Protein AF-A0A5B1L929-F1 (afdb_monomer)

Sequence (218 aa):
MHRAGWWLIAHAALMVGYLVLASTAGAGYERALEAAAEHARVPVNTIPASATATVVQDFPLYHLLSVLYLLLPPVAIVLASRPLRAIGVAGRVSWRSAQTGLAVWWVFMALNLGTFADPDRLPPLVRDLDVLAVPLLTVMSMLVAVSVVADGEAARTVGVAHTAARVSTVLGVVLTVLFAVTLVTSGFDEPIPPIVAVIPAFVLGVALVRGRRGASAD

Secondary structure (DSSP, 8-state):
-HHHHHHHHHHHHHHHHHHHHHHHHSHHHHHHHHHHHHHHTS-GGGS-HHHHHHH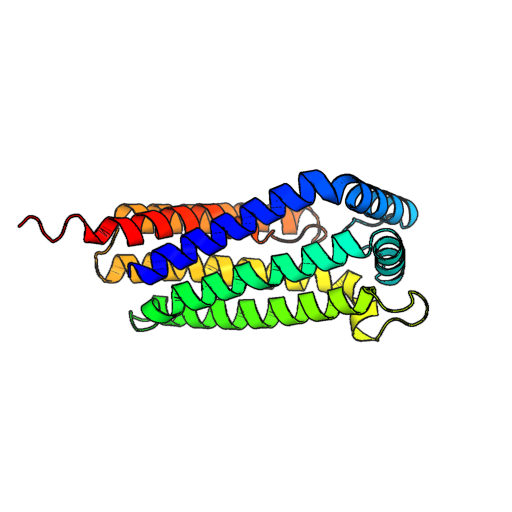HHHSHHHHHHHHHHHTHHHHHHHHHHTTGGGSHHHHHHHHHHHHHHHHHHHHHHHHHHHTTS-GGG--HHHHTHHHHHHHHHHHHHHHHHHHHHHHHHHHHHTTSSHHHHHHHHHHHHHHHHHHHHHHHHTTT-SPPPGGGGHHHHHHHHHHHHHTTTTSS--

Mean predicted aligned error: 4.76 Å

Radius of gyration: 18.72 Å; Cα contacts (8 Å, |Δi|>4): 340; chains: 1; bounding box: 47×29×60 Å

pLDDT: mean 89.98, std 9.39, range [37.19, 97.75]

Solvent-accessible surface area (backbone atoms only — not comparable to full-atom values): 10416 Å² total; per-residue (Å²): 99,47,70,26,9,51,24,22,36,48,20,26,53,44,54,50,52,48,51,51,46,46,68,69,72,27,57,67,55,51,51,48,44,48,52,52,8,61,74,69,73,41,55,63,55,48,37,52,27,40,61,52,11,51,50,34,70,78,38,49,67,59,50,51,51,51,55,61,60,61,61,48,36,46,53,23,43,33,61,22,24,56,78,38,32,81,38,67,67,39,4,40,51,9,32,51,28,18,50,52,20,36,53,46,45,51,52,53,51,52,40,60,58,41,29,76,41,57,48,94,64,49,54,75,77,30,53,48,35,23,74,43,42,31,59,47,44,26,53,24,24,51,23,43,29,49,15,49,30,20,42,19,52,26,34,38,76,73,66,44,42,46,69,42,15,50,52,18,29,51,47,21,53,52,42,46,53,54,37,51,50,49,17,59,76,52,76,59,54,44,50,34,58,65,66,50,32,30,63,22,27,31,49,32,8,54,33,36,48,50,58,62,77,76,77,78,81,128

Foldseek 3Di:
DQQLLVLLQVLLVLVVVLVVLCVPVVPQLVVQLVVQCVVVVHFSLLRFLLSNLVSCVVVVPSLVVSLVSLLRNLVSQLSSLVVLCVQPPLSVLLNVLSVVLNVLSVVLSVLSVQSPDNSVDGDPVVRCSSVVVQVSQQSSLVSSLSNLLSSLVSCCSVPALNVLSVVLNVQSVVLNVVLVVVCVVVVNSDHSHSSSNNVSSNSVSVRSNCRVVPPPPD

Organism: NCBI:txid2607660

Structure (mmCIF, N/CA/C/O backbone):
data_AF-A0A5B1L929-F1
#
_entry.id   AF-A0A5B1L929-F1
#
loop_
_atom_site.group_PDB
_atom_site.id
_atom_site.type_symbol
_atom_site.label_atom_id
_atom_site.label_alt_id
_atom_site.label_comp_id
_atom_site.label_asym_id
_atom_site.label_entity_id
_atom_site.label_seq_id
_atom_site.pdbx_PDB_ins_code
_atom_site.Cartn_x
_atom_site.Cartn_y
_atom_site.Cartn_z
_atom_site.occupancy
_atom_site.B_iso_or_equiv
_atom_site.auth_seq_id
_atom_site.auth_comp_id
_atom_site.auth_asym_id
_atom_site.auth_atom_id
_atom_site.pdbx_PDB_model_num
ATOM 1 N N . MET A 1 1 ? -18.471 -4.442 13.301 1.00 84.81 1 MET A N 1
ATOM 2 C CA . MET A 1 1 ? -17.045 -4.434 13.701 1.00 84.81 1 MET A CA 1
ATOM 3 C C . MET A 1 1 ? -16.323 -5.743 13.395 1.00 84.81 1 MET A C 1
ATOM 5 O O . MET A 1 1 ? -15.324 -5.693 12.703 1.00 84.81 1 MET A O 1
ATOM 9 N N . HIS A 1 2 ? -16.856 -6.912 13.767 1.00 88.56 2 HIS A N 1
ATOM 10 C CA . HIS A 1 2 ? -16.213 -8.211 13.481 1.00 88.56 2 HIS A CA 1
ATOM 11 C C . HIS A 1 2 ? -15.797 -8.435 12.009 1.00 88.56 2 HIS A C 1
ATOM 13 O O . HIS A 1 2 ? -14.677 -8.853 11.746 1.00 88.56 2 HIS A O 1
ATOM 19 N N . ARG A 1 3 ? -16.666 -8.115 11.032 1.00 92.19 3 ARG A N 1
ATOM 20 C CA . ARG A 1 3 ? -16.313 -8.206 9.598 1.00 92.19 3 ARG A CA 1
ATOM 21 C C . ARG A 1 3 ? -15.168 -7.262 9.205 1.00 92.19 3 ARG A C 1
ATOM 23 O O . ARG A 1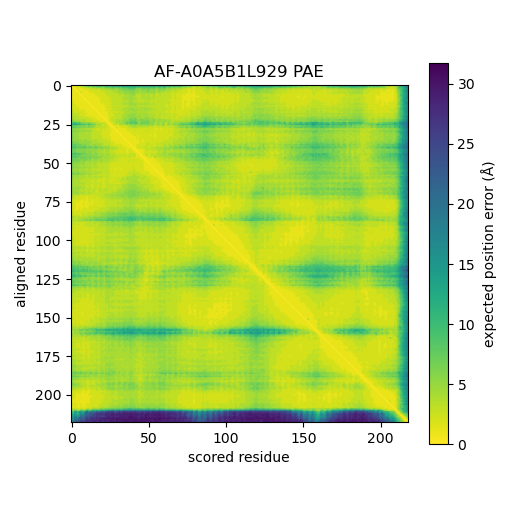 3 ? -14.329 -7.660 8.416 1.00 92.19 3 ARG A O 1
ATOM 30 N N . ALA A 1 4 ? -15.124 -6.052 9.770 1.00 93.31 4 ALA A N 1
ATOM 31 C CA . ALA A 1 4 ? -14.023 -5.115 9.536 1.00 93.31 4 ALA A CA 1
ATOM 32 C C . ALA A 1 4 ? -12.696 -5.700 10.028 1.00 93.31 4 ALA A C 1
ATOM 34 O O . ALA A 1 4 ? -11.697 -5.642 9.322 1.00 93.31 4 ALA A O 1
ATOM 35 N N . GLY A 1 5 ? -12.720 -6.347 11.198 1.00 94.94 5 GLY A N 1
ATOM 36 C CA . GLY A 1 5 ? -11.543 -7.003 11.752 1.00 94.94 5 GLY A CA 1
ATOM 37 C C . GLY A 1 5 ? -10.973 -8.093 10.842 1.00 94.94 5 GLY A C 1
ATOM 38 O O . GLY A 1 5 ? -9.770 -8.120 10.607 1.00 94.94 5 GLY A O 1
ATOM 39 N N . TRP A 1 6 ? -11.830 -8.935 10.255 1.00 96.81 6 TRP A N 1
ATOM 40 C CA . TRP A 1 6 ? -11.391 -9.942 9.281 1.00 96.81 6 TRP A CA 1
ATOM 41 C C . TRP A 1 6 ? -10.792 -9.337 8.014 1.00 96.81 6 TRP A C 1
ATOM 43 O O . TRP A 1 6 ? -9.803 -9.863 7.518 1.00 96.81 6 TRP A O 1
ATOM 53 N N . TRP A 1 7 ? -11.338 -8.228 7.514 1.00 97.56 7 TRP A N 1
ATOM 54 C CA . TRP A 1 7 ? -10.775 -7.545 6.349 1.00 97.56 7 TRP A CA 1
ATOM 55 C C . TRP A 1 7 ? -9.409 -6.909 6.633 1.00 97.56 7 TRP A C 1
ATOM 57 O O . TRP A 1 7 ? -8.522 -6.999 5.791 1.00 97.56 7 TRP A O 1
ATOM 67 N N . LEU A 1 8 ? -9.192 -6.354 7.829 1.00 96.31 8 LEU A N 1
ATOM 68 C CA . LEU A 1 8 ? -7.869 -5.865 8.241 1.00 96.31 8 LEU A CA 1
ATOM 69 C C . LEU A 1 8 ? -6.846 -7.003 8.374 1.00 96.31 8 LEU A C 1
ATOM 71 O O . LEU A 1 8 ? -5.708 -6.865 7.929 1.00 96.31 8 LEU A O 1
ATOM 75 N N . ILE A 1 9 ? -7.254 -8.146 8.936 1.00 97.12 9 ILE A N 1
ATOM 76 C CA . ILE A 1 9 ? -6.407 -9.348 8.990 1.00 97.12 9 ILE A CA 1
ATOM 77 C C . ILE A 1 9 ? -6.098 -9.842 7.574 1.00 97.12 9 ILE A C 1
ATOM 79 O O . ILE A 1 9 ? -4.951 -10.167 7.287 1.00 97.12 9 ILE A O 1
ATOM 83 N N . ALA A 1 10 ? -7.093 -9.869 6.683 1.00 96.38 10 ALA A N 1
ATOM 84 C CA . ALA A 1 10 ? -6.908 -10.267 5.293 1.00 96.38 10 ALA A CA 1
ATOM 85 C C . ALA A 1 10 ? -5.934 -9.333 4.563 1.00 96.38 10 ALA A C 1
ATOM 87 O O . ALA A 1 10 ? -5.041 -9.826 3.889 1.00 96.38 10 ALA A O 1
ATOM 88 N N . HIS A 1 11 ? -6.042 -8.011 4.744 1.00 94.81 11 HIS A N 1
ATOM 89 C CA . HIS A 1 11 ? -5.068 -7.053 4.212 1.00 94.81 11 HIS A CA 1
ATOM 90 C C . HIS A 1 11 ? -3.642 -7.387 4.671 1.00 94.81 11 HIS A C 1
ATOM 92 O O . HIS A 1 11 ? -2.744 -7.521 3.842 1.00 94.81 11 HIS A O 1
ATOM 98 N N . ALA A 1 12 ? -3.443 -7.569 5.981 1.00 94.56 12 A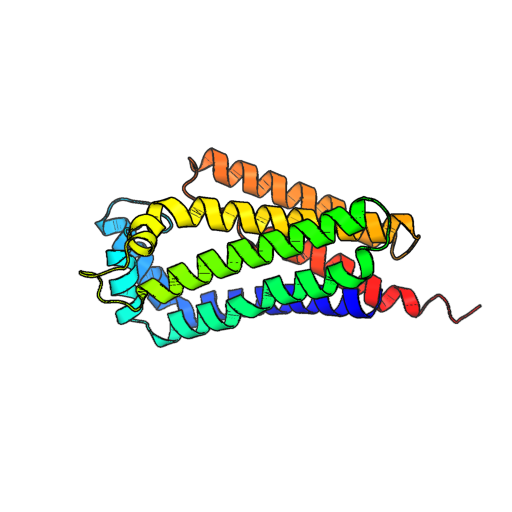LA A N 1
ATOM 99 C CA . ALA A 1 12 ? -2.134 -7.889 6.538 1.00 94.56 12 ALA A CA 1
ATOM 100 C C . ALA A 1 12 ? -1.592 -9.225 6.003 1.00 94.56 12 ALA A C 1
ATOM 102 O O . ALA A 1 12 ? -0.444 -9.296 5.575 1.00 94.56 12 ALA A O 1
ATOM 103 N N . ALA A 1 13 ? -2.426 -10.268 5.971 1.00 94.44 13 ALA A N 1
ATOM 104 C CA . ALA A 1 13 ? -2.056 -11.583 5.456 1.00 94.44 13 ALA A CA 1
ATOM 105 C C . ALA A 1 13 ? -1.697 -11.537 3.965 1.00 94.44 13 ALA A C 1
ATOM 107 O O . ALA A 1 13 ? -0.711 -12.146 3.557 1.00 94.44 13 ALA A O 1
ATOM 108 N N . LEU A 1 14 ? -2.455 -10.778 3.167 1.00 94.00 14 LEU A N 1
ATOM 109 C CA . LEU A 1 14 ? -2.149 -10.567 1.759 1.00 94.00 14 LEU A CA 1
ATOM 110 C C . LEU A 1 14 ? -0.784 -9.890 1.620 1.00 94.00 14 LEU A C 1
ATOM 112 O O . LEU A 1 14 ? 0.090 -10.454 0.978 1.00 94.00 14 LEU A O 1
ATOM 116 N N . MET A 1 15 ? -0.542 -8.762 2.289 1.00 92.75 15 MET A N 1
ATOM 117 C CA . MET A 1 15 ? 0.757 -8.078 2.229 1.00 92.75 15 MET A CA 1
ATOM 118 C C . MET A 1 15 ? 1.928 -8.972 2.660 1.00 92.75 15 MET A C 1
ATOM 120 O O . MET A 1 15 ? 2.971 -8.961 2.014 1.00 92.75 15 MET A O 1
ATOM 124 N N . VAL A 1 16 ? 1.758 -9.796 3.697 1.00 91.44 16 VAL A N 1
ATOM 125 C CA . VAL A 1 16 ? 2.780 -10.777 4.100 1.00 91.44 16 VAL A CA 1
ATOM 126 C C . VAL A 1 16 ? 3.010 -11.822 3.009 1.00 91.44 16 VAL A C 1
ATOM 128 O O . VAL A 1 16 ? 4.157 -12.103 2.674 1.00 91.44 16 VAL A O 1
ATOM 131 N N . GLY A 1 17 ? 1.952 -12.371 2.411 1.00 91.00 17 GLY A N 1
ATOM 132 C CA . GLY A 1 17 ? 2.099 -13.322 1.309 1.00 91.00 17 GLY A CA 1
ATOM 133 C C . GLY A 1 17 ? 2.761 -12.706 0.070 1.00 91.00 17 GLY A C 1
ATOM 134 O O . GLY A 1 17 ? 3.540 -13.389 -0.588 1.00 91.00 17 GLY A O 1
ATOM 135 N N . TYR A 1 18 ? 2.555 -11.409 -0.192 1.00 89.38 18 TYR A N 1
ATOM 136 C CA . TYR A 1 18 ? 3.295 -10.687 -1.232 1.00 89.38 18 TYR A CA 1
ATOM 137 C C . TYR A 1 18 ? 4.795 -10.636 -0.923 1.00 89.38 18 TYR A C 1
ATOM 139 O O . TYR A 1 18 ? 5.602 -10.929 -1.794 1.00 89.38 18 TYR A O 1
ATOM 147 N N . LEU A 1 19 ? 5.185 -10.331 0.319 1.00 87.81 19 LEU A N 1
ATOM 148 C CA . LEU A 1 19 ? 6.600 -10.319 0.715 1.00 87.81 19 LEU A CA 1
ATOM 149 C C . LEU A 1 19 ? 7.244 -11.701 0.571 1.00 87.81 19 LEU A C 1
ATOM 151 O O . LEU A 1 19 ? 8.394 -11.812 0.150 1.00 87.81 19 LEU A O 1
ATOM 155 N N . VAL A 1 20 ? 6.502 -12.763 0.890 1.00 89.25 20 VAL A N 1
ATOM 156 C CA . VAL A 1 20 ? 6.965 -14.140 0.683 1.00 89.25 20 VAL A CA 1
ATOM 157 C C . VAL A 1 20 ? 7.140 -14.425 -0.808 1.00 89.25 20 VAL A C 1
ATOM 159 O O . VAL A 1 20 ? 8.183 -14.939 -1.201 1.00 89.25 20 VAL A O 1
ATOM 162 N N . LEU A 1 21 ? 6.174 -14.055 -1.652 1.00 87.56 21 LEU A N 1
ATOM 163 C CA . LEU A 1 21 ? 6.290 -14.194 -3.106 1.00 87.56 21 LEU A CA 1
ATOM 164 C C . LEU A 1 21 ? 7.510 -13.431 -3.645 1.00 87.56 21 LEU A C 1
ATOM 166 O O . LEU A 1 21 ? 8.316 -14.009 -4.373 1.00 87.56 21 LEU A O 1
ATOM 170 N N . ALA A 1 22 ? 7.676 -12.172 -3.239 1.00 85.75 22 ALA A N 1
ATOM 171 C CA . ALA A 1 22 ? 8.774 -11.316 -3.671 1.00 85.75 22 ALA A CA 1
ATOM 172 C C . ALA A 1 22 ? 10.145 -11.870 -3.256 1.00 85.75 22 ALA A C 1
ATOM 174 O O . ALA A 1 22 ? 11.059 -11.952 -4.070 1.00 85.75 22 ALA A O 1
ATOM 175 N N . SER A 1 23 ? 10.277 -12.344 -2.015 1.00 84.62 23 SER A N 1
ATOM 176 C CA . SER A 1 23 ? 11.540 -12.898 -1.506 1.00 84.62 23 SER A CA 1
ATOM 177 C C . SER A 1 23 ? 11.889 -14.286 -2.056 1.00 84.62 23 SER A C 1
ATOM 179 O O . SER A 1 23 ? 13.066 -14.631 -2.119 1.00 84.62 23 SER A O 1
ATOM 181 N N . THR A 1 24 ? 10.901 -15.091 -2.462 1.00 86.69 24 THR A N 1
ATOM 182 C CA . THR A 1 24 ? 11.132 -16.478 -2.912 1.00 86.69 24 THR A CA 1
ATOM 183 C C . THR A 1 24 ? 11.182 -16.628 -4.428 1.00 86.69 24 THR A C 1
ATOM 185 O O . THR A 1 24 ? 12.081 -17.282 -4.949 1.00 86.69 24 THR A O 1
ATOM 188 N N . ALA A 1 25 ? 10.232 -16.027 -5.143 1.00 83.44 25 ALA A N 1
ATOM 189 C CA . ALA A 1 25 ? 10.112 -16.126 -6.596 1.00 83.44 25 ALA A CA 1
ATOM 190 C C . ALA A 1 25 ? 10.654 -14.882 -7.320 1.00 83.44 25 ALA A C 1
ATOM 192 O O . ALA A 1 25 ? 10.917 -14.944 -8.519 1.00 83.44 25 ALA A O 1
ATOM 193 N N . GLY A 1 26 ? 10.842 -13.772 -6.600 1.00 85.69 26 GLY A N 1
ATOM 194 C CA . GLY A 1 26 ? 11.266 -12.489 -7.161 1.00 85.69 26 GLY A CA 1
ATOM 195 C C . GLY A 1 26 ? 12.770 -12.256 -7.203 1.00 85.69 26 GLY A C 1
ATOM 196 O O . GLY A 1 26 ? 13.205 -11.307 -7.838 1.00 85.69 26 GLY A O 1
ATOM 197 N N . ALA A 1 27 ? 13.596 -13.121 -6.607 1.00 87.12 27 ALA A N 1
ATOM 198 C CA . ALA A 1 27 ? 15.037 -12.870 -6.495 1.00 87.12 27 ALA A CA 1
ATOM 199 C C . ALA A 1 27 ? 15.762 -12.725 -7.849 1.00 87.12 27 ALA A C 1
ATOM 201 O O . ALA A 1 27 ? 16.805 -12.083 -7.922 1.00 87.12 27 ALA A O 1
ATOM 202 N N . GLY A 1 28 ? 15.274 -13.370 -8.915 1.00 89.62 28 GLY A N 1
ATOM 203 C CA . GLY A 1 28 ? 15.808 -13.183 -10.272 1.00 89.62 28 GLY A CA 1
ATOM 204 C C . GLY A 1 28 ? 15.392 -11.846 -10.886 1.00 89.62 28 GLY A C 1
ATOM 205 O O . GLY A 1 28 ? 16.226 -11.158 -11.463 1.00 89.62 28 GLY A O 1
ATOM 206 N N . TYR A 1 29 ? 14.126 -11.474 -10.691 1.00 89.81 29 TYR A N 1
ATOM 207 C CA . TYR A 1 29 ? 13.559 -10.209 -11.147 1.00 89.81 29 TYR A CA 1
ATOM 208 C C . TYR A 1 29 ? 14.217 -9.011 -10.456 1.00 89.81 29 TYR A C 1
ATOM 210 O O . TYR A 1 29 ? 14.650 -8.083 -11.127 1.00 89.81 29 TYR A O 1
ATOM 218 N N . GLU A 1 30 ? 14.376 -9.073 -9.132 1.00 89.88 30 GLU A N 1
ATOM 219 C CA . GLU A 1 30 ? 15.002 -8.007 -8.345 1.00 89.88 30 GLU A CA 1
ATOM 220 C C . GLU A 1 30 ? 16.452 -7.780 -8.774 1.00 89.88 30 GLU A C 1
ATOM 222 O O . GLU A 1 30 ? 16.837 -6.658 -9.068 1.00 89.88 30 GLU A O 1
ATOM 227 N N . ARG A 1 31 ? 17.235 -8.856 -8.939 1.00 92.69 31 ARG A N 1
ATOM 228 C CA . ARG A 1 31 ? 18.616 -8.753 -9.436 1.00 92.69 31 ARG A CA 1
ATOM 229 C C . ARG A 1 31 ? 18.698 -8.163 -10.843 1.00 92.69 31 ARG A C 1
ATOM 231 O O . ARG A 1 31 ? 19.659 -7.468 -11.157 1.00 92.69 31 ARG A O 1
ATOM 238 N N . ALA A 1 32 ? 17.724 -8.457 -11.703 1.00 93.62 32 ALA A N 1
ATOM 239 C CA . ALA A 1 32 ? 17.670 -7.887 -13.045 1.00 93.62 32 ALA A CA 1
ATOM 240 C C . ALA A 1 32 ? 17.328 -6.388 -13.010 1.00 93.62 32 ALA A C 1
ATOM 242 O O . ALA A 1 32 ? 17.935 -5.613 -13.748 1.00 93.62 32 ALA A O 1
ATOM 243 N N . LEU A 1 33 ? 16.423 -5.970 -12.117 1.00 92.00 33 LEU A N 1
ATOM 244 C CA . LEU A 1 33 ? 16.161 -4.555 -11.858 1.00 92.00 33 LEU A CA 1
ATOM 245 C C . LEU A 1 33 ? 17.396 -3.853 -11.278 1.00 92.00 33 LEU A C 1
ATOM 247 O O . LEU A 1 33 ? 17.793 -2.818 -11.795 1.00 92.00 33 LEU A O 1
ATOM 251 N N . GLU A 1 34 ? 18.057 -4.426 -10.273 1.00 93.62 34 GLU A N 1
ATOM 252 C CA . GLU A 1 34 ? 19.297 -3.890 -9.693 1.00 93.62 34 GLU A CA 1
ATOM 253 C C . GLU A 1 34 ? 20.393 -3.713 -10.753 1.00 93.62 34 GLU A C 1
ATOM 255 O O . GLU A 1 34 ? 21.009 -2.651 -10.833 1.00 93.62 34 GLU A O 1
ATOM 260 N N . ALA A 1 35 ? 20.594 -4.709 -11.622 1.00 94.19 35 ALA A N 1
ATOM 261 C CA . ALA A 1 35 ? 21.562 -4.628 -12.713 1.00 94.19 35 ALA A CA 1
ATOM 262 C C . ALA A 1 35 ? 21.202 -3.536 -13.737 1.00 94.19 35 ALA A C 1
ATOM 264 O O . ALA A 1 35 ? 22.081 -2.823 -14.226 1.00 94.19 35 ALA A O 1
ATOM 265 N N . ALA A 1 36 ? 19.914 -3.376 -14.056 1.00 92.19 36 ALA A N 1
ATOM 266 C CA . ALA A 1 36 ? 19.443 -2.306 -14.931 1.00 92.19 36 ALA A CA 1
ATOM 267 C C . ALA A 1 36 ? 19.640 -0.916 -14.296 1.00 92.19 36 ALA A C 1
ATOM 269 O O . ALA A 1 36 ? 20.086 0.008 -14.979 1.00 92.19 36 ALA A O 1
ATOM 270 N N . ALA A 1 37 ? 19.381 -0.779 -12.993 1.00 92.44 37 ALA A N 1
ATOM 271 C CA . ALA A 1 37 ? 19.664 0.426 -12.211 1.00 92.44 37 ALA A CA 1
ATOM 272 C C . ALA A 1 37 ? 21.153 0.770 -12.202 1.00 92.44 37 ALA A C 1
ATOM 274 O O . ALA A 1 37 ? 21.524 1.911 -12.477 1.00 92.44 37 ALA A O 1
ATOM 275 N N . GLU A 1 38 ? 22.016 -0.215 -11.950 1.00 93.81 38 GLU A N 1
ATOM 276 C CA . GLU A 1 38 ? 23.467 -0.031 -11.965 1.00 93.81 38 GLU A CA 1
ATOM 277 C C . GLU A 1 38 ? 23.950 0.430 -13.346 1.00 93.81 38 GLU A C 1
ATOM 279 O O . GLU A 1 38 ? 24.721 1.389 -13.451 1.00 93.81 38 GLU A O 1
ATOM 284 N N . HIS A 1 39 ? 23.441 -0.189 -14.416 1.00 92.38 39 HIS A N 1
ATOM 285 C CA . HIS A 1 39 ? 23.761 0.198 -15.788 1.00 92.38 39 HIS A CA 1
ATOM 286 C C . HIS A 1 39 ? 23.329 1.637 -16.104 1.00 92.38 39 HIS A C 1
ATOM 288 O O . HIS A 1 39 ? 24.090 2.398 -16.706 1.00 92.38 39 HIS A O 1
ATOM 294 N N . ALA A 1 40 ? 22.131 2.027 -15.666 1.00 89.88 40 ALA A N 1
ATOM 295 C CA . ALA A 1 40 ? 21.588 3.369 -15.853 1.00 89.88 40 ALA A CA 1
ATOM 296 C C . ALA A 1 40 ? 22.136 4.404 -14.848 1.00 89.88 40 ALA A C 1
ATOM 298 O O . ALA A 1 40 ? 21.929 5.600 -15.040 1.00 89.88 40 ALA A O 1
ATOM 299 N N . ARG A 1 41 ? 22.871 3.966 -13.814 1.00 90.75 41 ARG A N 1
ATOM 300 C CA . ARG A 1 41 ? 23.363 4.780 -12.686 1.00 90.75 41 ARG A CA 1
ATOM 301 C C . ARG A 1 41 ? 22.252 5.553 -11.974 1.00 90.75 41 ARG A C 1
ATOM 303 O O . ARG A 1 41 ? 22.433 6.717 -11.614 1.00 90.75 41 ARG A O 1
ATOM 310 N N . VAL A 1 42 ? 21.118 4.895 -11.771 1.00 90.31 42 VAL A N 1
ATOM 311 C CA . VAL A 1 42 ? 19.957 5.440 -11.061 1.00 90.31 42 VAL A CA 1
ATOM 312 C C . VAL A 1 42 ? 19.469 4.448 -10.000 1.00 90.31 42 VAL A C 1
ATOM 314 O O . VAL A 1 42 ? 19.747 3.254 -10.112 1.00 90.31 42 VAL A O 1
ATOM 317 N N . PRO A 1 43 ? 18.757 4.911 -8.962 1.00 88.38 43 PRO A N 1
ATOM 318 C CA . PRO A 1 43 ? 18.033 4.039 -8.041 1.00 88.38 43 PRO A CA 1
ATOM 319 C C . PRO A 1 43 ? 17.061 3.080 -8.746 1.00 88.38 43 PRO A C 1
ATOM 321 O O . PRO A 1 43 ? 16.502 3.392 -9.795 1.00 88.38 43 PRO A O 1
ATOM 324 N N . VAL A 1 44 ? 16.780 1.929 -8.125 1.00 87.56 44 VAL A N 1
ATOM 325 C CA . VAL A 1 44 ? 15.886 0.900 -8.697 1.00 87.56 44 VAL A CA 1
ATOM 326 C C . VAL A 1 44 ? 14.481 1.435 -9.000 1.00 87.56 44 VAL A C 1
ATOM 328 O O . VAL A 1 44 ? 13.904 1.123 -10.038 1.00 87.56 44 VAL A O 1
ATOM 331 N N . ASN A 1 45 ? 13.936 2.296 -8.137 1.00 85.56 45 ASN A N 1
ATOM 332 C CA . ASN A 1 45 ? 12.587 2.846 -8.316 1.00 85.56 45 ASN A CA 1
ATOM 333 C C . ASN A 1 45 ? 12.493 3.949 -9.382 1.00 85.56 45 ASN A C 1
ATOM 335 O O . ASN A 1 45 ? 11.390 4.416 -9.657 1.00 85.56 45 ASN A O 1
ATOM 339 N N . THR A 1 46 ? 13.623 4.373 -9.952 1.00 86.88 46 THR A N 1
ATOM 340 C CA . THR A 1 46 ? 13.717 5.441 -10.960 1.00 86.88 46 THR A CA 1
ATOM 341 C C . THR A 1 46 ? 14.359 4.950 -12.259 1.00 86.88 46 THR A C 1
ATOM 343 O O . THR A 1 46 ? 14.730 5.745 -13.123 1.00 86.88 46 THR A O 1
ATOM 346 N N . ILE A 1 47 ? 14.472 3.627 -12.428 1.00 91.06 47 ILE A N 1
ATOM 347 C CA . ILE A 1 47 ? 14.884 3.012 -13.690 1.00 91.06 47 ILE A CA 1
ATOM 348 C C . ILE A 1 47 ? 13.889 3.412 -14.790 1.00 91.06 47 ILE A C 1
ATOM 350 O O . ILE A 1 47 ? 12.677 3.306 -14.571 1.00 91.06 47 ILE A O 1
ATOM 354 N N . PRO A 1 48 ? 14.368 3.790 -15.994 1.00 91.25 48 PRO A N 1
ATOM 355 C CA . PRO A 1 48 ? 13.503 4.096 -17.123 1.00 91.25 48 PRO A CA 1
ATOM 356 C C . PRO A 1 48 ? 12.486 2.987 -17.390 1.00 91.25 48 PRO A C 1
ATOM 358 O O . PRO A 1 48 ? 12.824 1.801 -17.410 1.00 91.25 48 PRO A O 1
ATOM 361 N N . ALA A 1 49 ? 11.245 3.368 -17.688 1.00 89.69 49 ALA A N 1
ATOM 362 C CA . ALA A 1 49 ? 10.169 2.407 -17.911 1.00 89.69 49 ALA A CA 1
ATOM 363 C C . ALA A 1 49 ? 10.465 1.395 -19.033 1.00 89.69 49 ALA A C 1
ATOM 365 O O . ALA A 1 49 ? 9.974 0.269 -18.982 1.00 89.69 49 ALA A O 1
ATOM 366 N N . SER A 1 50 ? 11.281 1.767 -20.026 1.00 90.62 50 SER A N 1
ATOM 367 C CA . SER A 1 50 ? 11.741 0.862 -21.087 1.00 90.62 50 SER A CA 1
ATOM 368 C C . SER A 1 50 ? 12.649 -0.245 -20.554 1.00 90.62 50 SER A C 1
ATOM 370 O O . SER A 1 50 ? 12.462 -1.401 -20.914 1.00 90.62 50 SER A O 1
ATOM 372 N N . ALA A 1 51 ? 13.579 0.069 -19.650 1.00 91.06 51 ALA A N 1
ATOM 373 C CA . ALA A 1 51 ? 14.425 -0.933 -19.010 1.00 91.06 51 ALA A CA 1
ATOM 374 C C . ALA A 1 51 ? 13.601 -1.848 -18.089 1.00 91.06 51 ALA A C 1
ATOM 376 O O . ALA A 1 51 ? 13.777 -3.065 -18.120 1.00 91.06 51 ALA A O 1
ATOM 377 N N . THR A 1 52 ? 12.628 -1.294 -17.360 1.00 89.81 52 THR A N 1
ATOM 378 C CA . THR A 1 52 ? 11.652 -2.091 -16.599 1.00 89.81 52 THR A CA 1
ATOM 379 C C . THR A 1 52 ? 10.850 -3.019 -17.515 1.00 89.81 52 THR A C 1
ATOM 381 O O . THR A 1 52 ? 10.682 -4.191 -17.195 1.00 89.81 52 THR A O 1
ATOM 384 N N . ALA A 1 53 ? 10.391 -2.541 -18.675 1.00 91.50 53 ALA A N 1
ATOM 385 C CA . ALA A 1 53 ? 9.670 -3.358 -19.650 1.00 91.50 53 ALA A CA 1
ATOM 386 C C . ALA A 1 53 ? 10.530 -4.510 -20.198 1.00 91.50 53 ALA A C 1
ATOM 388 O O . ALA A 1 53 ? 10.036 -5.629 -20.315 1.00 91.50 53 ALA A O 1
ATOM 389 N N . THR A 1 54 ? 11.823 -4.282 -20.448 1.00 93.25 54 THR A N 1
ATOM 390 C CA . THR A 1 54 ? 12.763 -5.349 -20.830 1.00 93.25 54 THR A CA 1
ATOM 391 C C . THR A 1 54 ? 12.855 -6.425 -19.747 1.00 93.25 54 THR A C 1
ATOM 393 O O . THR A 1 54 ? 12.671 -7.604 -20.036 1.00 93.25 54 THR A O 1
ATOM 396 N N . VAL A 1 55 ? 13.034 -6.035 -18.481 1.00 92.19 55 VAL A N 1
ATOM 397 C CA . VAL A 1 55 ? 13.070 -6.995 -17.363 1.00 92.19 55 VAL A CA 1
ATOM 398 C C . VAL A 1 55 ? 11.734 -7.738 -17.222 1.00 92.19 55 VAL A C 1
ATOM 400 O O . VAL A 1 55 ? 11.702 -8.940 -16.962 1.00 92.19 55 VAL A O 1
ATOM 403 N N . VAL A 1 56 ? 10.604 -7.062 -17.440 1.00 92.25 56 VAL A N 1
ATOM 404 C CA . VAL A 1 56 ? 9.277 -7.696 -17.434 1.00 92.25 56 VAL A CA 1
ATOM 405 C C . VAL A 1 56 ? 9.140 -8.748 -18.535 1.00 92.25 56 VAL A C 1
ATOM 407 O O . VAL A 1 56 ? 8.519 -9.783 -18.296 1.00 92.25 56 VAL A O 1
ATOM 410 N N . GLN A 1 57 ? 9.734 -8.539 -19.711 1.00 92.31 57 GLN A N 1
ATOM 411 C CA . GLN A 1 57 ? 9.741 -9.536 -20.786 1.00 92.31 57 GLN A CA 1
ATOM 412 C C . GLN A 1 57 ? 10.574 -10.778 -20.445 1.00 92.31 57 GLN A C 1
ATOM 414 O O . GLN A 1 57 ? 10.203 -11.876 -20.865 1.00 92.31 57 GLN A O 1
ATOM 419 N N . ASP A 1 58 ? 11.629 -10.630 -19.641 1.00 92.81 58 ASP A N 1
ATOM 420 C CA . ASP A 1 58 ? 12.440 -11.751 -19.149 1.00 92.81 58 ASP A CA 1
ATOM 421 C C . ASP A 1 58 ? 11.735 -12.539 -18.027 1.00 92.81 58 ASP A C 1
ATOM 423 O O . ASP A 1 58 ? 11.938 -13.746 -17.870 1.00 92.81 58 ASP A O 1
ATOM 427 N N . PHE A 1 59 ? 10.855 -11.881 -17.262 1.00 92.62 59 PHE A N 1
ATOM 428 C CA . PHE A 1 59 ? 10.149 -12.462 -16.111 1.00 92.62 59 PHE A CA 1
ATOM 429 C C . PHE A 1 59 ? 8.620 -12.225 -16.130 1.00 92.62 59 PHE A C 1
ATOM 431 O O . PHE A 1 59 ? 8.033 -11.810 -15.120 1.00 92.62 59 PHE A O 1
ATOM 438 N N . PRO A 1 60 ? 7.912 -12.549 -17.228 1.00 91.12 60 PRO A N 1
ATOM 439 C CA . PRO A 1 60 ? 6.537 -12.096 -17.444 1.00 91.12 60 PRO A CA 1
ATOM 440 C C . PRO A 1 60 ? 5.551 -12.726 -16.460 1.00 91.12 60 PRO A C 1
ATOM 442 O O . PRO A 1 60 ? 4.610 -12.076 -16.006 1.00 91.12 60 PRO A O 1
ATOM 445 N N . LEU A 1 61 ? 5.778 -13.990 -16.089 1.00 90.25 61 LEU A N 1
ATOM 446 C CA . LEU A 1 61 ? 4.929 -14.703 -15.135 1.00 90.25 61 LEU A CA 1
ATOM 447 C C . LEU A 1 61 ? 5.052 -14.130 -13.724 1.00 90.25 61 LEU A C 1
ATOM 449 O O . LEU A 1 61 ? 4.035 -13.944 -13.060 1.00 90.25 61 LEU A O 1
ATOM 453 N N . TYR A 1 62 ? 6.271 -13.834 -13.266 1.00 89.75 62 TYR A N 1
ATOM 454 C CA . TYR A 1 62 ? 6.473 -13.252 -11.940 1.00 89.75 62 TYR A CA 1
ATOM 455 C C . TYR A 1 62 ? 5.855 -11.853 -11.856 1.00 89.75 62 TYR A C 1
ATOM 457 O O . TYR A 1 62 ? 5.139 -11.566 -10.894 1.00 89.75 62 TYR A O 1
ATOM 465 N N . HIS A 1 63 ? 6.067 -11.013 -12.876 1.00 88.94 63 HIS A N 1
ATOM 466 C CA . HIS A 1 63 ? 5.477 -9.674 -12.920 1.00 88.94 63 HIS A CA 1
ATOM 467 C C . HIS A 1 63 ? 3.947 -9.738 -12.928 1.00 88.94 63 HIS A C 1
ATOM 469 O O . HIS A 1 63 ? 3.294 -9.094 -12.108 1.00 88.94 63 HIS A O 1
ATOM 475 N N . LEU A 1 64 ? 3.362 -10.594 -13.774 1.00 88.50 64 LEU A N 1
ATOM 476 C CA . LEU A 1 64 ? 1.911 -10.784 -13.833 1.00 88.50 64 LEU A CA 1
ATOM 477 C C . LEU A 1 64 ? 1.346 -11.251 -12.486 1.00 88.50 64 LEU A C 1
ATOM 479 O O . LEU A 1 64 ? 0.362 -10.692 -12.004 1.00 88.50 64 LEU A O 1
ATOM 483 N N . LEU A 1 65 ? 1.963 -12.262 -11.869 1.00 88.06 65 LEU A N 1
ATOM 484 C CA . LEU A 1 65 ? 1.532 -12.779 -10.571 1.00 88.06 65 LEU A CA 1
ATOM 485 C C . LEU A 1 65 ? 1.642 -11.714 -9.479 1.00 88.06 65 LEU A C 1
ATOM 487 O O . LEU A 1 65 ? 0.713 -11.577 -8.686 1.00 88.06 65 LEU A O 1
ATOM 491 N N . SER A 1 66 ? 2.725 -10.938 -9.467 1.00 87.38 66 SER A N 1
ATOM 492 C CA . SER A 1 66 ? 2.930 -9.839 -8.521 1.00 87.38 66 SER A CA 1
ATOM 493 C C . SER A 1 66 ? 1.838 -8.784 -8.656 1.00 87.38 66 SER A C 1
ATOM 495 O O . SER A 1 66 ? 1.193 -8.448 -7.664 1.00 87.38 66 SER A O 1
ATOM 497 N N . VAL A 1 67 ? 1.549 -8.333 -9.881 1.00 85.69 67 VAL A N 1
ATOM 498 C CA . VAL A 1 67 ? 0.477 -7.364 -10.150 1.00 85.69 67 VAL A CA 1
ATOM 499 C C . VAL A 1 67 ? -0.881 -7.910 -9.714 1.00 85.69 67 VAL A C 1
ATOM 501 O O . VAL A 1 67 ? -1.592 -7.241 -8.967 1.00 85.69 67 VAL A O 1
ATOM 504 N N . LEU A 1 68 ? -1.241 -9.132 -10.122 1.00 84.06 68 LEU A N 1
ATOM 505 C CA . LEU A 1 68 ? -2.530 -9.742 -9.775 1.00 84.06 68 LEU A CA 1
ATOM 506 C C . LEU A 1 68 ? -2.703 -9.900 -8.264 1.00 84.06 68 LEU A C 1
ATOM 508 O O . LEU A 1 68 ? -3.770 -9.606 -7.722 1.00 84.06 68 LEU A O 1
ATOM 512 N N . TYR A 1 69 ? -1.652 -10.342 -7.580 1.00 86.12 69 TYR A N 1
ATOM 513 C CA . TYR A 1 69 ? -1.661 -10.524 -6.138 1.00 86.12 69 TYR A CA 1
ATOM 514 C C . TYR A 1 69 ? -1.848 -9.182 -5.411 1.00 86.12 69 TYR A C 1
ATOM 516 O O . TYR A 1 69 ? -2.637 -9.066 -4.466 1.00 86.12 69 TYR A O 1
ATOM 524 N N . LEU A 1 70 ? -1.176 -8.140 -5.898 1.00 86.62 70 LEU A N 1
ATOM 525 C CA . LEU A 1 70 ? -1.241 -6.783 -5.372 1.00 86.62 70 LEU A CA 1
ATOM 526 C C . LEU A 1 70 ? -2.600 -6.094 -5.591 1.00 86.62 70 LEU A C 1
ATOM 528 O O . LEU A 1 70 ? -2.873 -5.092 -4.938 1.00 86.62 70 LEU A O 1
ATOM 532 N N . LEU A 1 71 ? -3.523 -6.627 -6.397 1.00 85.50 71 LEU A N 1
ATOM 533 C CA . LEU A 1 71 ? -4.873 -6.049 -6.536 1.00 85.50 71 LEU A CA 1
ATOM 534 C C . LEU A 1 71 ? -5.739 -6.189 -5.272 1.00 85.50 71 LEU A C 1
ATOM 536 O O . LEU A 1 71 ? -6.672 -5.411 -5.064 1.00 85.50 71 LEU A O 1
ATOM 540 N N . LEU A 1 72 ? -5.457 -7.178 -4.422 1.00 89.75 72 LEU A N 1
ATOM 541 C CA . LEU A 1 72 ? -6.331 -7.560 -3.308 1.00 89.75 72 LEU A CA 1
ATOM 542 C C . LEU A 1 72 ? -6.147 -6.732 -2.015 1.00 89.75 72 LEU A C 1
ATOM 544 O O . LEU A 1 72 ? -7.163 -6.361 -1.413 1.00 89.75 72 LEU A O 1
ATOM 548 N N . PRO A 1 73 ? -4.917 -6.405 -1.559 1.00 91.00 73 PRO A N 1
ATOM 549 C CA . PRO A 1 73 ? -4.697 -5.654 -0.321 1.00 91.00 73 PRO A CA 1
ATOM 550 C C . PRO A 1 73 ? -5.494 -4.345 -0.167 1.00 91.00 73 PRO A C 1
ATOM 552 O O . PRO A 1 73 ? -6.071 -4.150 0.908 1.00 91.00 73 PRO A O 1
ATOM 555 N N . PRO A 1 74 ? -5.579 -3.441 -1.164 1.00 90.50 74 PRO A N 1
ATOM 556 C CA . PRO A 1 74 ? -6.308 -2.180 -0.991 1.00 90.50 74 PRO A CA 1
ATOM 557 C C . PRO A 1 74 ? -7.827 -2.383 -0.973 1.00 90.50 74 PRO A C 1
ATOM 559 O O . PRO A 1 74 ? -8.540 -1.662 -0.274 1.00 90.50 74 PRO A O 1
ATOM 562 N N . VAL A 1 75 ? -8.341 -3.400 -1.676 1.00 94.56 75 VAL A N 1
ATOM 563 C CA . VAL A 1 75 ? -9.764 -3.767 -1.618 1.00 94.56 75 VAL A CA 1
ATOM 564 C C . VAL A 1 75 ? -10.134 -4.196 -0.200 1.00 94.56 75 VAL A C 1
ATOM 566 O O . VAL A 1 75 ? -11.170 -3.777 0.318 1.00 94.56 75 VAL A O 1
ATOM 569 N N . ALA A 1 76 ? -9.273 -4.971 0.462 1.00 95.62 76 ALA A N 1
ATOM 570 C CA . ALA A 1 76 ? -9.487 -5.379 1.846 1.00 95.62 76 ALA A CA 1
ATOM 571 C C . ALA A 1 76 ? -9.570 -4.172 2.802 1.00 95.62 76 ALA A C 1
ATOM 573 O O . ALA A 1 76 ? -10.469 -4.135 3.642 1.00 95.62 76 ALA A O 1
ATOM 574 N N . ILE A 1 77 ? -8.728 -3.144 2.633 1.00 95.88 77 ILE A N 1
ATOM 575 C CA . ILE A 1 77 ? -8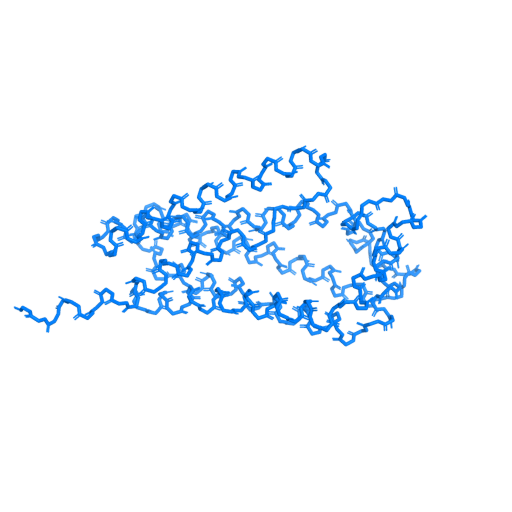.803 -1.905 3.433 1.00 95.88 77 ILE A CA 1
ATOM 576 C C . ILE A 1 77 ? -10.135 -1.186 3.218 1.00 95.88 77 ILE A C 1
ATOM 578 O O . ILE A 1 77 ? -10.837 -0.886 4.180 1.00 95.88 77 ILE A O 1
ATOM 582 N N . VAL A 1 78 ? -10.557 -0.999 1.967 1.00 96.88 78 VAL A N 1
ATOM 583 C CA . VAL A 1 78 ? -11.865 -0.402 1.653 1.00 96.88 78 VAL A CA 1
ATOM 584 C C . VAL A 1 78 ? -12.987 -1.182 2.348 1.00 96.88 78 VAL A C 1
ATOM 586 O O . VAL A 1 78 ? -13.816 -0.611 3.062 1.00 96.88 78 VAL A O 1
ATOM 589 N N . LEU A 1 79 ? -13.004 -2.507 2.220 1.00 97.38 79 LEU A N 1
ATOM 590 C CA . LEU A 1 79 ? -14.021 -3.346 2.857 1.00 97.38 79 LEU A CA 1
ATOM 591 C C . LEU A 1 79 ? -13.978 -3.286 4.394 1.00 97.38 79 LEU A C 1
ATOM 593 O O . LEU A 1 79 ? -15.040 -3.362 5.024 1.00 97.38 79 LEU A O 1
ATOM 597 N N . ALA A 1 80 ? -12.798 -3.100 4.993 1.00 95.94 80 ALA A N 1
ATOM 598 C CA . ALA A 1 80 ? -12.633 -2.887 6.427 1.00 95.94 80 ALA A CA 1
ATOM 599 C C . ALA A 1 80 ? -13.220 -1.548 6.898 1.00 95.94 80 ALA A C 1
ATOM 601 O O . ALA A 1 80 ? -13.973 -1.523 7.877 1.00 95.94 80 ALA A O 1
ATOM 602 N N . SER A 1 81 ? -12.954 -0.458 6.176 1.00 95.25 81 SER A N 1
ATOM 603 C CA . SER A 1 81 ? -13.366 0.898 6.561 1.00 95.25 81 SER A CA 1
ATOM 604 C C . SER A 1 81 ? -14.843 1.187 6.264 1.00 95.25 81 SER A C 1
ATOM 606 O O . SER A 1 81 ? -15.476 2.022 6.917 1.00 95.25 81 SER A O 1
ATOM 608 N N . ARG A 1 82 ? -15.460 0.464 5.317 1.00 95.19 82 ARG A N 1
ATOM 609 C CA . ARG A 1 82 ? -16.882 0.624 4.945 1.00 95.19 82 ARG A CA 1
ATOM 610 C C . ARG A 1 82 ? -17.853 0.627 6.138 1.00 95.19 82 ARG A C 1
ATOM 612 O O . ARG A 1 82 ? -18.683 1.534 6.197 1.00 95.19 82 ARG A O 1
ATOM 619 N N . PRO A 1 83 ? -17.833 -0.348 7.066 1.00 92.19 83 PRO A N 1
ATOM 620 C CA . PRO A 1 83 ? -18.710 -0.325 8.239 1.00 92.19 83 PRO A CA 1
ATOM 621 C C . PRO A 1 83 ? -18.352 0.766 9.260 1.00 92.19 83 PRO A C 1
ATOM 623 O O . PRO A 1 83 ? -19.218 1.154 10.038 1.00 92.19 83 PRO A O 1
ATOM 626 N N . LEU A 1 84 ? -17.108 1.253 9.275 1.00 90.62 84 LEU A N 1
ATOM 627 C CA . LEU A 1 84 ? -16.638 2.274 10.215 1.00 90.62 84 LEU A CA 1
ATOM 628 C C . LEU A 1 84 ? -17.013 3.692 9.768 1.00 90.62 84 LEU A C 1
ATOM 630 O O . LEU A 1 84 ? -17.123 4.581 10.603 1.00 90.62 84 LEU A O 1
ATOM 634 N N . ARG A 1 85 ? -17.342 3.897 8.484 1.00 93.88 85 ARG A N 1
ATOM 635 C CA . ARG A 1 85 ? -17.703 5.208 7.907 1.00 93.88 85 ARG A CA 1
ATOM 636 C C . ARG A 1 85 ? -18.845 5.955 8.599 1.00 93.88 85 ARG A C 1
ATOM 638 O O . ARG A 1 85 ? -18.943 7.172 8.474 1.00 93.88 85 ARG A O 1
ATOM 645 N N . ALA A 1 86 ? -19.736 5.230 9.273 1.00 91.00 86 ALA A N 1
ATOM 646 C CA . ALA A 1 86 ? -20.863 5.812 9.999 1.00 91.00 86 ALA A CA 1
ATOM 647 C C . ALA A 1 86 ? -20.451 6.401 11.362 1.00 91.00 86 ALA A C 1
ATOM 649 O O . ALA A 1 86 ? -21.239 7.102 11.991 1.00 91.00 86 ALA A O 1
ATOM 650 N N . ILE A 1 87 ? -19.225 6.129 11.817 1.00 90.44 87 ILE A N 1
ATOM 651 C CA . ILE A 1 87 ? -18.742 6.476 13.150 1.00 90.44 87 ILE A CA 1
ATOM 652 C C . ILE A 1 87 ? -17.929 7.768 13.080 1.00 90.44 87 ILE A C 1
ATOM 654 O O . ILE A 1 87 ? -16.726 7.775 12.814 1.00 90.44 87 ILE A O 1
ATOM 658 N N . GLY A 1 88 ? -18.617 8.882 13.329 1.00 92.31 88 GLY A N 1
ATOM 659 C CA . GLY A 1 88 ? -17.994 10.194 13.484 1.00 92.31 88 GLY A CA 1
ATOM 660 C C . GLY A 1 88 ? -17.206 10.673 12.260 1.00 92.31 88 GLY A C 1
ATOM 661 O O . GLY A 1 88 ? -17.407 10.230 11.127 1.00 92.31 88 GLY A O 1
ATOM 662 N N . VAL A 1 89 ? -16.321 11.645 12.489 1.00 95.12 89 VAL A N 1
ATOM 663 C CA . VAL A 1 89 ? -15.447 12.208 11.446 1.00 95.12 89 VAL A CA 1
ATOM 664 C C . VAL A 1 89 ? -14.351 11.214 11.059 1.00 95.12 89 VAL A C 1
ATOM 666 O O . VAL A 1 89 ? -14.117 11.022 9.868 1.00 95.12 89 VAL A O 1
ATOM 669 N N . ALA A 1 90 ? -13.738 10.541 12.039 1.00 93.75 90 ALA A N 1
ATOM 670 C CA . ALA A 1 90 ? -12.654 9.584 11.818 1.00 93.75 90 ALA A CA 1
ATOM 671 C C . ALA A 1 90 ? -13.067 8.450 10.866 1.00 93.75 90 ALA A C 1
ATOM 673 O O . ALA A 1 90 ? -12.385 8.201 9.877 1.00 93.75 90 ALA A O 1
ATOM 674 N N . GLY A 1 91 ? -14.247 7.852 11.063 1.00 94.44 91 GLY A N 1
ATOM 675 C CA . GLY A 1 91 ? -14.753 6.819 10.161 1.00 94.44 91 GLY A CA 1
ATOM 676 C C . GLY A 1 91 ? -14.924 7.308 8.720 1.00 94.44 91 GLY A C 1
ATOM 677 O O . GLY A 1 91 ? -14.589 6.596 7.772 1.00 94.44 91 GLY A O 1
ATOM 678 N N . ARG A 1 92 ? -15.419 8.539 8.521 1.00 96.56 92 ARG A N 1
ATOM 679 C CA . ARG A 1 92 ? -15.564 9.127 7.176 1.00 96.56 92 ARG A CA 1
ATOM 680 C C . ARG A 1 92 ? -14.219 9.409 6.516 1.00 96.56 92 ARG A C 1
ATOM 682 O O . ARG A 1 92 ? -14.096 9.173 5.315 1.00 96.56 92 ARG A O 1
ATOM 689 N N . VAL A 1 93 ? -13.248 9.916 7.278 1.00 97.38 93 VAL A N 1
ATOM 690 C CA . VAL A 1 93 ? -11.873 10.125 6.803 1.00 97.38 93 VAL A CA 1
ATOM 691 C C . VAL A 1 93 ? -11.277 8.794 6.379 1.00 97.38 93 VAL A C 1
ATOM 693 O O . VAL A 1 93 ? -10.822 8.691 5.247 1.00 97.38 93 VAL A O 1
ATOM 696 N N . SER A 1 94 ? -11.382 7.765 7.223 1.00 96.56 94 SER A N 1
ATOM 697 C CA . SER A 1 94 ? -10.880 6.435 6.896 1.00 96.56 94 SER A CA 1
ATOM 698 C C . SER A 1 94 ? -11.447 5.912 5.581 1.00 96.56 94 SER A C 1
ATOM 700 O O . SER A 1 94 ? -10.702 5.576 4.664 1.00 96.56 94 SER A O 1
ATOM 702 N N . TRP A 1 95 ? -12.775 5.925 5.449 1.00 97.31 95 TRP A N 1
ATOM 703 C CA . TRP A 1 95 ? -13.447 5.443 4.249 1.00 97.31 95 TRP A CA 1
ATOM 704 C C . TRP A 1 95 ? -13.020 6.202 2.988 1.00 97.31 95 TRP A C 1
ATOM 706 O O . TRP A 1 95 ? -12.754 5.577 1.964 1.00 97.31 95 TRP A O 1
ATOM 716 N N . ARG A 1 96 ? -12.920 7.536 3.052 1.00 97.75 96 ARG A N 1
ATOM 717 C CA . ARG A 1 96 ? -12.469 8.345 1.910 1.00 97.75 96 ARG A CA 1
ATOM 718 C C . ARG A 1 96 ? -11.009 8.068 1.565 1.00 97.75 96 ARG A C 1
ATOM 720 O O . ARG A 1 96 ? -10.714 7.870 0.394 1.00 97.75 96 ARG A O 1
ATOM 727 N N . SER A 1 97 ? -10.124 7.998 2.556 1.00 97.44 97 SER A N 1
ATOM 728 C CA . SER A 1 97 ? -8.711 7.685 2.335 1.00 97.44 97 SER A CA 1
ATOM 729 C C . SER A 1 97 ? -8.527 6.295 1.732 1.00 97.44 97 SER A C 1
ATOM 731 O O . SER A 1 97 ? -7.774 6.156 0.775 1.00 97.44 97 SER A O 1
ATOM 733 N N . ALA A 1 98 ? -9.276 5.291 2.197 1.00 96.69 98 ALA A N 1
ATOM 734 C CA . ALA A 1 98 ? -9.273 3.951 1.616 1.00 96.69 98 ALA A CA 1
ATOM 735 C C . ALA A 1 98 ? -9.718 3.957 0.144 1.00 96.69 98 ALA A C 1
ATOM 737 O O . ALA A 1 98 ? -9.082 3.327 -0.698 1.00 96.69 98 ALA A O 1
ATOM 738 N N . GLN A 1 99 ? -10.793 4.682 -0.187 1.00 97.25 99 GLN A N 1
ATOM 739 C CA . GLN A 1 99 ? -11.285 4.788 -1.565 1.00 97.25 99 GLN A CA 1
ATOM 740 C C . GLN A 1 99 ? -10.291 5.503 -2.484 1.00 97.25 99 GLN A C 1
ATOM 7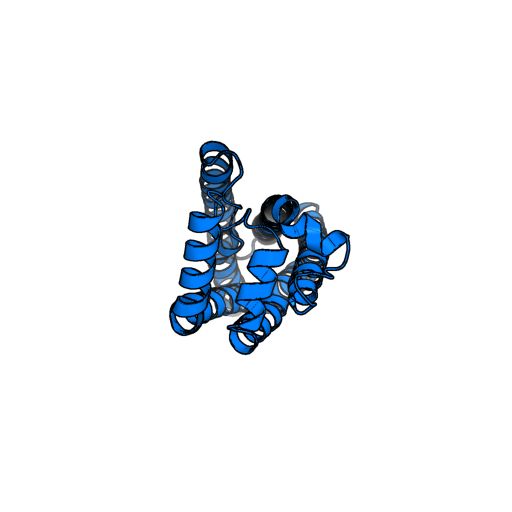42 O O . GLN A 1 99 ? -10.017 5.020 -3.581 1.00 97.25 99 GLN A O 1
ATOM 747 N N . THR A 1 100 ? -9.738 6.633 -2.042 1.00 97.00 100 THR A N 1
ATOM 748 C CA . THR A 1 100 ? -8.730 7.370 -2.812 1.00 97.00 100 THR A CA 1
ATOM 749 C C . THR A 1 100 ? -7.457 6.543 -2.963 1.00 97.00 100 THR A C 1
ATOM 751 O O . THR A 1 100 ? -6.913 6.468 -4.059 1.00 97.00 100 THR A O 1
ATOM 754 N N . GLY A 1 101 ? -7.016 5.863 -1.901 1.00 95.44 101 GLY A N 1
ATOM 755 C CA . GLY A 1 101 ? -5.858 4.970 -1.933 1.00 95.44 101 GLY A CA 1
ATOM 756 C C . GLY A 1 101 ? -6.053 3.822 -2.919 1.00 95.44 101 GLY A C 1
ATOM 757 O O . GLY A 1 101 ? -5.160 3.549 -3.714 1.00 95.44 101 GLY A O 1
ATOM 758 N N . LEU A 1 102 ? -7.247 3.218 -2.947 1.00 95.31 102 LEU A N 1
ATOM 759 C CA . LEU A 1 102 ? -7.618 2.216 -3.946 1.00 95.31 102 LEU A CA 1
ATOM 760 C C . LEU A 1 102 ? -7.545 2.787 -5.370 1.00 95.31 102 LEU A C 1
ATOM 762 O O . LEU A 1 102 ? -6.997 2.133 -6.250 1.00 95.31 102 LEU A O 1
ATOM 766 N N . ALA A 1 103 ? -8.064 3.993 -5.609 1.00 95.50 103 ALA A N 1
ATOM 767 C CA . ALA A 1 103 ? -8.013 4.615 -6.932 1.00 95.50 103 ALA A CA 1
ATOM 768 C C . ALA A 1 103 ? -6.568 4.868 -7.399 1.00 95.50 103 ALA A C 1
ATOM 770 O O . ALA A 1 103 ? -6.215 4.487 -8.513 1.00 95.50 103 ALA A O 1
ATOM 771 N N . VAL A 1 104 ? -5.720 5.443 -6.537 1.00 95.06 104 VAL A N 1
ATOM 772 C CA . VAL A 1 104 ? -4.292 5.673 -6.827 1.00 95.06 104 VAL A CA 1
ATOM 773 C C . VAL A 1 104 ? -3.569 4.350 -7.083 1.00 95.06 104 VAL A C 1
ATOM 775 O O . VAL A 1 104 ? -2.799 4.243 -8.035 1.00 95.06 104 VAL A O 1
ATOM 778 N N . TRP A 1 105 ? -3.863 3.319 -6.289 1.00 93.06 105 TRP A N 1
ATOM 779 C CA . TRP A 1 105 ? -3.304 1.985 -6.487 1.00 93.06 105 TRP A CA 1
ATOM 780 C C . TRP A 1 105 ? -3.669 1.392 -7.844 1.00 93.06 105 TRP A C 1
ATOM 782 O O . TRP A 1 105 ? -2.803 0.877 -8.540 1.00 93.06 105 TRP A O 1
ATOM 792 N N . TRP A 1 106 ? -4.937 1.482 -8.248 1.00 91.06 106 TRP A N 1
ATOM 793 C CA . TRP A 1 106 ? -5.373 0.980 -9.551 1.00 91.06 106 TRP A CA 1
ATOM 794 C C . TRP A 1 106 ? -4.706 1.713 -10.709 1.00 91.06 106 TRP A C 1
ATOM 796 O O . TRP A 1 106 ? -4.349 1.066 -11.690 1.00 91.06 106 TRP A O 1
ATOM 806 N N . VAL A 1 107 ? -4.490 3.027 -10.591 1.00 92.00 107 VAL A N 1
ATOM 807 C CA . VAL A 1 107 ? -3.701 3.783 -11.575 1.00 92.00 107 VAL A CA 1
ATOM 808 C C . VAL A 1 107 ? -2.280 3.228 -11.640 1.00 92.00 107 VAL A C 1
ATOM 810 O O . VAL A 1 107 ? -1.818 2.880 -12.721 1.00 92.00 107 VAL A O 1
ATOM 813 N N . PHE A 1 108 ? -1.615 3.064 -10.496 1.00 91.19 108 PHE A N 1
ATOM 814 C CA . PHE A 1 108 ? -0.263 2.507 -10.445 1.00 91.19 108 PHE A CA 1
ATOM 815 C C . PHE A 1 108 ? -0.188 1.087 -11.038 1.00 91.19 108 PHE A C 1
ATOM 817 O O . PHE A 1 108 ? 0.710 0.793 -11.825 1.00 91.19 108 PHE A O 1
ATOM 824 N N . MET A 1 109 ? -1.161 0.220 -10.743 1.00 90.69 109 MET A N 1
ATOM 825 C CA . MET A 1 109 ? -1.252 -1.129 -11.317 1.00 90.69 109 MET A CA 1
ATOM 826 C C . MET A 1 109 ? -1.502 -1.103 -12.829 1.00 90.69 109 MET A C 1
ATOM 828 O O . MET A 1 109 ? -0.890 -1.877 -13.557 1.00 90.69 109 MET A O 1
ATOM 832 N N . ALA A 1 110 ? -2.352 -0.201 -13.325 1.00 89.56 110 ALA A N 1
ATOM 833 C CA . ALA A 1 110 ? -2.593 -0.045 -14.758 1.00 89.56 110 ALA A CA 1
ATOM 834 C C . ALA A 1 110 ? -1.328 0.406 -15.506 1.00 89.56 110 ALA A C 1
ATOM 836 O O . ALA A 1 110 ? -1.046 -0.106 -16.588 1.00 89.56 110 ALA A O 1
ATOM 837 N N . LEU A 1 111 ? -0.536 1.306 -14.914 1.00 90.44 111 LEU A N 1
ATOM 838 C CA . LEU A 1 111 ? 0.757 1.710 -15.472 1.00 90.44 111 LEU A CA 1
ATOM 839 C C . LEU A 1 111 ? 1.757 0.543 -15.487 1.00 90.44 111 LEU A C 1
ATOM 841 O O . LEU A 1 111 ? 2.408 0.321 -16.503 1.00 90.44 111 LEU A O 1
ATOM 845 N N . ASN A 1 112 ? 1.811 -0.254 -14.414 1.00 89.06 112 ASN A N 1
ATOM 846 C CA . ASN A 1 112 ? 2.646 -1.461 -14.344 1.00 89.06 112 ASN A CA 1
ATOM 847 C C . ASN A 1 112 ? 2.198 -2.569 -15.306 1.00 89.06 112 ASN A C 1
ATOM 849 O O . ASN A 1 112 ? 3.024 -3.340 -15.772 1.00 89.06 112 ASN A O 1
ATOM 853 N N . LEU A 1 113 ? 0.910 -2.674 -15.636 1.00 88.38 113 LEU A N 1
ATOM 854 C CA . LEU A 1 113 ? 0.455 -3.569 -16.707 1.00 88.38 113 LEU A CA 1
ATOM 855 C C . LEU A 1 113 ? 0.883 -3.058 -18.085 1.00 88.38 113 LEU A C 1
ATOM 857 O O . LEU A 1 113 ? 1.106 -3.845 -19.001 1.00 88.38 113 LEU A O 1
ATOM 861 N N . GLY A 1 114 ? 1.030 -1.744 -18.234 1.00 88.31 114 GLY A N 1
ATOM 862 C CA . GLY A 1 114 ? 1.540 -1.124 -19.447 1.00 88.31 114 GLY A CA 1
ATOM 863 C C . GLY A 1 114 ? 2.981 -1.507 -19.789 1.00 88.31 114 GLY A C 1
ATOM 864 O O . GLY A 1 114 ? 3.347 -1.421 -20.958 1.00 88.31 114 GLY A O 1
ATOM 865 N N . THR A 1 115 ? 3.782 -1.977 -18.825 1.00 89.88 115 THR A N 1
ATOM 866 C CA . THR A 1 115 ? 5.168 -2.421 -19.069 1.00 89.88 115 THR A CA 1
ATOM 867 C C . THR A 1 115 ? 5.258 -3.786 -19.758 1.00 89.88 115 THR A C 1
ATOM 869 O O . THR A 1 115 ? 6.342 -4.184 -20.163 1.00 89.88 115 THR A O 1
ATOM 872 N N . PHE A 1 116 ? 4.130 -4.478 -19.970 1.00 89.75 116 PHE A N 1
ATOM 873 C CA . PHE A 1 116 ? 4.064 -5.618 -20.893 1.00 89.75 116 PHE A CA 1
ATOM 874 C C . PHE A 1 116 ? 4.123 -5.204 -22.370 1.00 89.75 116 PHE A C 1
ATOM 876 O O . PHE A 1 116 ? 4.286 -6.064 -23.237 1.00 89.75 116 PHE A O 1
ATOM 883 N N . ALA A 1 117 ? 3.940 -3.917 -22.681 1.00 88.69 117 ALA A N 1
ATOM 884 C CA . ALA A 1 117 ? 4.118 -3.425 -24.038 1.00 88.69 117 ALA A CA 1
ATOM 885 C C . ALA A 1 117 ? 5.592 -3.501 -24.470 1.00 88.69 117 ALA A C 1
ATOM 887 O O . ALA A 1 117 ? 6.503 -3.625 -23.657 1.00 88.69 117 ALA A O 1
ATOM 888 N N . ASP A 1 118 ? 5.807 -3.412 -25.778 1.00 86.69 118 ASP A N 1
ATOM 889 C CA . ASP A 1 118 ? 7.136 -3.314 -26.375 1.00 86.69 118 ASP A CA 1
ATOM 890 C C . ASP A 1 118 ? 7.920 -2.120 -25.761 1.00 86.69 118 ASP A C 1
ATOM 892 O O . ASP A 1 118 ? 7.394 -0.997 -25.786 1.00 86.69 118 ASP A O 1
ATOM 896 N N . PRO A 1 119 ? 9.138 -2.334 -25.212 1.00 87.62 119 PRO A N 1
ATOM 897 C CA . PRO A 1 119 ? 9.987 -1.301 -24.618 1.00 87.62 119 PRO A CA 1
ATOM 898 C C . PRO A 1 119 ? 10.206 -0.083 -25.517 1.00 87.62 119 PRO A C 1
ATOM 900 O O . PRO A 1 119 ? 10.274 1.043 -25.020 1.00 87.62 119 PRO A O 1
ATOM 903 N N . ASP A 1 120 ? 10.236 -0.281 -26.838 1.00 89.31 120 ASP A N 1
ATOM 904 C CA . ASP A 1 120 ? 10.437 0.794 -27.816 1.00 89.31 120 ASP A CA 1
ATOM 905 C C . ASP A 1 120 ? 9.142 1.569 -28.119 1.00 89.31 120 ASP A C 1
ATOM 907 O O . ASP A 1 120 ? 9.149 2.632 -28.751 1.00 89.31 120 ASP A O 1
ATOM 911 N N . ARG A 1 121 ? 7.989 1.045 -27.688 1.00 88.62 121 ARG A N 1
ATOM 912 C CA . ARG A 1 121 ? 6.650 1.557 -28.019 1.00 88.62 121 ARG A CA 1
ATOM 913 C C . ARG A 1 121 ? 5.734 1.647 -26.803 1.00 88.62 121 ARG A C 1
ATOM 915 O O . ARG A 1 121 ? 4.521 1.464 -26.916 1.00 88.62 121 ARG A O 1
ATOM 922 N N . LEU A 1 122 ? 6.294 2.005 -25.650 1.00 88.94 122 LEU A N 1
ATOM 923 C CA . LEU A 1 122 ? 5.513 2.187 -24.430 1.00 88.94 122 LEU A CA 1
ATOM 924 C C . LEU A 1 122 ? 4.435 3.276 -24.592 1.00 88.94 122 LEU A C 1
ATOM 926 O O . LEU A 1 122 ? 4.707 4.313 -25.220 1.00 88.94 122 LEU A O 1
ATOM 930 N N . PRO A 1 123 ? 3.237 3.090 -24.002 1.00 89.44 123 PRO A N 1
ATOM 931 C CA . PRO A 1 123 ? 2.228 4.142 -23.909 1.00 89.44 123 PRO A CA 1
ATOM 932 C C . PRO A 1 123 ? 2.779 5.394 -23.203 1.00 89.44 123 PRO A C 1
ATOM 934 O O . PRO A 1 123 ? 3.590 5.247 -22.289 1.00 89.44 123 PRO A O 1
ATOM 937 N N . PRO A 1 124 ? 2.327 6.617 -23.547 1.00 85.62 124 PRO A N 1
ATOM 938 C CA . PRO A 1 124 ? 2.915 7.854 -23.025 1.00 85.62 124 PRO A CA 1
ATOM 939 C C . PRO A 1 124 ? 3.016 7.902 -21.496 1.00 85.62 124 PRO A C 1
ATOM 941 O O . PRO A 1 124 ? 4.098 8.110 -20.973 1.00 85.62 124 PRO A O 1
ATOM 944 N N . LEU A 1 125 ? 1.929 7.589 -20.781 1.00 85.25 125 LEU A N 1
ATOM 945 C CA . LEU A 1 125 ? 1.913 7.601 -19.310 1.00 85.25 125 LEU A CA 1
ATOM 946 C C . LEU A 1 125 ? 2.762 6.494 -18.668 1.00 85.25 125 LEU A C 1
ATOM 948 O O . LEU A 1 125 ? 3.128 6.605 -17.505 1.00 85.25 125 LEU A O 1
ATOM 952 N N . VAL A 1 126 ? 3.046 5.414 -19.399 1.00 89.81 126 VAL A N 1
ATOM 953 C CA . VAL A 1 126 ? 3.909 4.325 -18.918 1.00 89.81 126 VAL A CA 1
ATOM 954 C C . VAL A 1 126 ? 5.374 4.734 -19.030 1.00 89.81 126 VAL A C 1
ATOM 956 O O . VAL A 1 126 ? 6.169 4.307 -18.206 1.00 89.81 126 VAL A O 1
ATOM 959 N N . ARG A 1 127 ? 5.734 5.583 -20.003 1.00 88.38 127 ARG A N 1
ATOM 960 C CA . ARG A 1 127 ? 7.108 6.091 -20.157 1.00 88.38 127 ARG A CA 1
ATOM 961 C C . ARG A 1 127 ? 7.564 6.886 -18.943 1.00 88.38 127 ARG A C 1
ATOM 963 O O . ARG A 1 127 ? 8.712 6.738 -18.562 1.00 88.38 127 ARG A O 1
ATOM 970 N N . ASP A 1 128 ? 6.643 7.636 -18.344 1.00 89.25 128 ASP A N 1
ATOM 971 C CA . ASP A 1 128 ? 6.890 8.470 -17.164 1.00 89.25 128 ASP A CA 1
ATOM 972 C C . ASP A 1 128 ? 6.785 7.679 -15.841 1.00 89.25 128 ASP A C 1
ATOM 974 O O . ASP A 1 128 ? 6.722 8.267 -14.758 1.00 89.25 128 ASP A O 1
ATOM 978 N N . LEU A 1 129 ? 6.687 6.342 -15.891 1.00 87.06 129 LEU A N 1
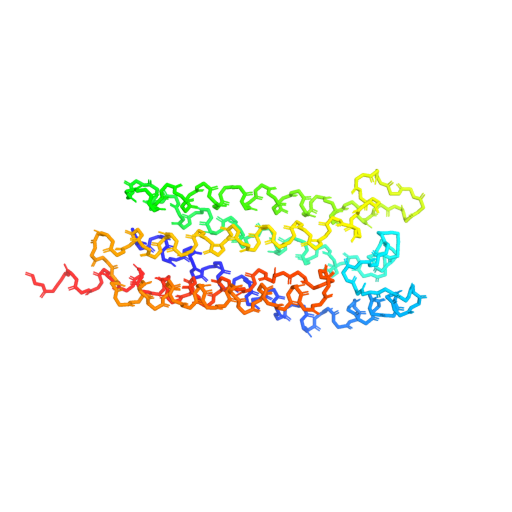ATOM 979 C CA . LEU A 1 129 ? 6.540 5.515 -14.689 1.00 87.06 129 LEU A CA 1
ATOM 980 C C . LEU A 1 129 ? 7.746 5.640 -13.748 1.00 87.06 129 LEU A C 1
ATOM 982 O O . LEU A 1 129 ? 7.562 5.558 -12.539 1.00 87.06 129 LEU A O 1
ATOM 986 N N . ASP A 1 130 ? 8.938 5.887 -14.281 1.00 86.88 130 ASP A N 1
ATOM 987 C CA . ASP A 1 130 ? 10.170 6.157 -13.530 1.00 86.88 130 ASP A CA 1
ATOM 988 C C . ASP A 1 130 ? 10.044 7.386 -12.613 1.00 86.88 130 ASP A C 1
ATOM 990 O O . ASP A 1 130 ? 10.478 7.361 -11.462 1.00 86.88 130 ASP A O 1
ATOM 994 N N . VAL A 1 131 ? 9.371 8.440 -13.078 1.00 89.06 131 VAL A N 1
ATOM 995 C CA . VAL A 1 131 ? 9.106 9.657 -12.292 1.00 89.06 131 VAL A CA 1
ATOM 996 C C . VAL A 1 131 ? 7.868 9.498 -11.403 1.00 89.06 131 VAL A C 1
ATOM 998 O O . VAL A 1 131 ? 7.776 10.092 -10.327 1.00 89.06 131 VAL A O 1
ATOM 1001 N N . LEU A 1 132 ? 6.886 8.702 -11.834 1.00 90.12 132 LEU A N 1
ATOM 1002 C CA . LEU A 1 132 ? 5.597 8.555 -11.153 1.00 90.12 132 LEU A CA 1
ATOM 1003 C C . LEU A 1 132 ? 5.574 7.462 -10.077 1.00 90.12 132 LEU A C 1
ATOM 1005 O O . LEU A 1 132 ? 4.728 7.530 -9.180 1.00 90.12 132 LEU A O 1
ATOM 1009 N N . ALA A 1 133 ? 6.464 6.471 -10.126 1.00 89.75 133 ALA A N 1
ATOM 1010 C CA . ALA A 1 133 ? 6.427 5.313 -9.235 1.00 89.75 133 ALA A CA 1
ATOM 1011 C C . ALA A 1 133 ? 6.537 5.712 -7.760 1.00 89.75 133 ALA A C 1
ATOM 1013 O O . ALA A 1 133 ? 5.654 5.369 -6.965 1.00 89.75 133 ALA A O 1
ATOM 1014 N N . VAL A 1 134 ? 7.569 6.483 -7.395 1.00 92.31 134 VAL A N 1
ATOM 1015 C CA . VAL A 1 134 ? 7.789 6.894 -6.001 1.00 92.31 134 VAL A CA 1
ATOM 1016 C C . VAL A 1 134 ? 6.642 7.767 -5.470 1.00 92.31 134 VAL A C 1
ATOM 1018 O O . VAL A 1 134 ? 6.108 7.439 -4.400 1.00 92.31 134 VAL A O 1
ATOM 1021 N N . PRO A 1 135 ? 6.181 8.821 -6.179 1.00 92.94 135 PRO A N 1
ATOM 1022 C CA . PRO A 1 135 ? 5.038 9.617 -5.738 1.00 92.94 135 PRO A CA 1
ATOM 1023 C C . PRO A 1 135 ? 3.750 8.804 -5.578 1.00 92.94 135 PRO A C 1
ATOM 1025 O O . PRO A 1 135 ? 3.076 8.929 -4.554 1.00 92.94 135 PRO A O 1
ATOM 1028 N N . LEU A 1 136 ? 3.400 7.954 -6.552 1.00 93.06 136 LEU A N 1
ATOM 1029 C CA . LEU A 1 136 ? 2.158 7.175 -6.515 1.00 93.06 136 LEU A CA 1
ATOM 1030 C C . LEU A 1 136 ? 2.161 6.164 -5.366 1.00 93.06 136 LEU A C 1
ATOM 1032 O O . LEU A 1 136 ? 1.182 6.090 -4.616 1.00 93.06 136 LEU A O 1
ATOM 1036 N N . LEU A 1 137 ? 3.264 5.428 -5.189 1.00 91.38 137 LEU A N 1
ATOM 1037 C CA . LEU A 1 137 ? 3.426 4.491 -4.078 1.00 91.38 137 LEU A CA 1
ATOM 1038 C C . LEU A 1 137 ? 3.397 5.218 -2.734 1.00 91.38 137 LEU A C 1
ATOM 1040 O O . LEU A 1 137 ? 2.676 4.813 -1.828 1.00 91.38 137 LEU A O 1
ATOM 1044 N N . THR A 1 138 ? 4.097 6.341 -2.609 1.00 94.31 138 THR A N 1
ATOM 1045 C CA . THR A 1 138 ? 4.114 7.114 -1.363 1.00 94.31 138 THR A CA 1
ATOM 1046 C C . THR A 1 138 ? 2.720 7.627 -1.003 1.00 94.31 138 THR A C 1
ATOM 1048 O O . THR A 1 138 ? 2.258 7.424 0.121 1.00 94.31 138 THR A O 1
ATOM 1051 N N . VAL A 1 139 ? 2.010 8.249 -1.951 1.00 95.38 139 VAL A N 1
ATOM 1052 C CA . VAL A 1 139 ? 0.657 8.780 -1.725 1.00 95.38 139 VAL A CA 1
ATOM 1053 C C . VAL A 1 139 ? -0.304 7.670 -1.316 1.00 95.38 139 VAL A C 1
ATOM 1055 O O . VAL A 1 139 ? -1.054 7.831 -0.351 1.00 95.38 139 VAL A O 1
ATOM 1058 N N . MET A 1 140 ? -0.284 6.530 -2.004 1.00 94.56 140 MET A N 1
ATOM 1059 C CA . MET A 1 140 ? -1.166 5.419 -1.658 1.00 94.56 140 MET A CA 1
ATOM 1060 C C . MET A 1 140 ? -0.816 4.809 -0.294 1.00 94.56 140 MET A C 1
ATOM 1062 O O . MET A 1 140 ? -1.731 4.611 0.507 1.00 94.56 140 MET A O 1
ATOM 1066 N N . SER A 1 141 ? 0.464 4.614 0.038 1.00 93.50 141 SER A N 1
ATOM 1067 C CA . SER A 1 141 ? 0.882 4.118 1.357 1.00 93.50 141 SER A CA 1
ATOM 1068 C C . SER A 1 141 ? 0.426 5.044 2.484 1.00 93.50 141 SER A C 1
ATOM 1070 O O . SER A 1 141 ? -0.107 4.581 3.494 1.00 93.50 141 SER A O 1
ATOM 1072 N N . MET A 1 142 ? 0.543 6.360 2.286 1.00 95.94 142 MET A N 1
ATOM 1073 C CA . MET A 1 142 ? 0.047 7.365 3.229 1.00 95.94 142 MET A CA 1
ATOM 1074 C C . MET A 1 142 ? -1.474 7.305 3.387 1.00 95.94 142 MET A C 1
ATOM 1076 O O . MET A 1 142 ? -1.982 7.348 4.506 1.00 95.94 142 MET A O 1
ATOM 1080 N N . LEU A 1 143 ? -2.222 7.171 2.289 1.00 96.44 143 LEU A N 1
ATOM 1081 C CA . LEU A 1 143 ? -3.684 7.060 2.326 1.00 96.44 143 LEU A CA 1
ATOM 1082 C C . LEU A 1 143 ? -4.144 5.801 3.072 1.00 96.44 143 LEU A C 1
ATOM 1084 O O . LEU A 1 143 ? -5.091 5.867 3.861 1.00 96.44 143 LEU A O 1
ATOM 1088 N N . VAL A 1 144 ? -3.456 4.674 2.876 1.00 94.50 144 VAL A N 1
ATOM 1089 C CA . VAL A 1 144 ? -3.722 3.432 3.613 1.00 94.50 144 VAL A CA 1
ATOM 1090 C C . VAL A 1 144 ? -3.383 3.599 5.097 1.00 94.50 144 VAL A C 1
ATOM 1092 O O . VAL A 1 144 ? -4.205 3.253 5.947 1.00 94.50 144 VAL A O 1
ATOM 1095 N N . ALA A 1 145 ? -2.233 4.187 5.435 1.00 94.88 145 ALA A N 1
ATOM 1096 C CA . ALA A 1 145 ? -1.850 4.447 6.823 1.00 94.88 145 ALA A CA 1
ATOM 1097 C C . ALA A 1 145 ? -2.864 5.354 7.542 1.00 94.88 145 ALA A C 1
ATOM 1099 O O . ALA A 1 145 ? -3.321 5.031 8.642 1.00 94.88 145 ALA A O 1
ATOM 1100 N N . VAL A 1 146 ? -3.284 6.447 6.895 1.00 96.62 146 VAL A N 1
ATOM 1101 C CA . VAL A 1 146 ? -4.329 7.350 7.402 1.00 96.62 146 VAL A CA 1
ATOM 1102 C C . VAL A 1 146 ? -5.639 6.602 7.612 1.00 96.62 146 VAL A C 1
ATOM 1104 O O . VAL A 1 146 ? -6.293 6.807 8.634 1.00 96.62 146 VAL A O 1
ATOM 1107 N N . SER A 1 147 ? -6.023 5.727 6.680 1.00 96.69 147 SER A N 1
ATOM 1108 C CA . SER A 1 147 ? -7.233 4.918 6.820 1.00 96.69 147 SER A CA 1
ATOM 1109 C C . SER A 1 147 ? -7.175 4.020 8.054 1.00 96.69 147 SER A C 1
ATOM 1111 O O . SER A 1 147 ? -8.087 4.064 8.876 1.00 96.69 147 SER A O 1
ATOM 1113 N N . VAL A 1 148 ? -6.076 3.295 8.263 1.00 95.81 148 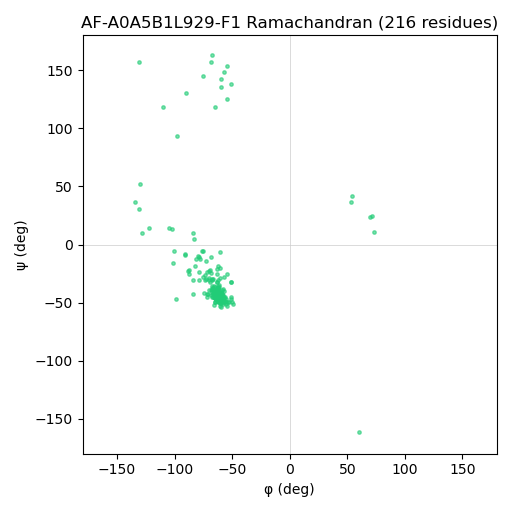VAL A N 1
ATOM 1114 C CA . VAL A 1 148 ? -5.930 2.397 9.420 1.00 95.81 148 VAL A CA 1
ATOM 1115 C C . VAL A 1 148 ? -5.892 3.165 10.746 1.00 95.81 148 VAL A C 1
ATOM 1117 O O . VAL A 1 148 ? -6.531 2.751 11.717 1.00 95.81 148 VAL A O 1
ATOM 1120 N N . VAL A 1 149 ? -5.201 4.307 10.800 1.00 96.56 149 VAL A N 1
ATOM 1121 C CA . VAL A 1 149 ? -5.194 5.190 11.979 1.00 96.56 149 VAL A CA 1
ATOM 1122 C C . VAL A 1 149 ? -6.604 5.701 12.284 1.00 96.56 149 VAL A C 1
ATOM 1124 O O . VAL A 1 149 ? -7.070 5.628 13.422 1.00 96.56 149 VAL A O 1
ATOM 1127 N N . ALA A 1 150 ? -7.317 6.177 11.266 1.00 96.38 150 ALA A N 1
ATOM 1128 C CA . ALA A 1 150 ? -8.665 6.700 11.422 1.00 96.38 150 ALA A CA 1
ATOM 1129 C C . ALA A 1 150 ? -9.691 5.600 11.765 1.00 96.38 150 ALA A C 1
ATOM 1131 O O . ALA A 1 150 ? -10.617 5.861 12.534 1.00 96.38 150 ALA A O 1
ATOM 1132 N N . ASP A 1 151 ? -9.506 4.367 11.282 1.00 95.06 151 ASP A N 1
ATOM 1133 C CA . ASP A 1 151 ? -10.278 3.192 11.706 1.00 95.06 151 ASP A CA 1
ATOM 1134 C C . ASP A 1 151 ? -10.048 2.868 13.190 1.00 95.06 151 ASP A C 1
ATOM 1136 O O . ASP A 1 151 ? -11.004 2.562 13.909 1.00 95.06 151 ASP A O 1
ATOM 1140 N N . GLY A 1 152 ? -8.807 2.990 13.674 1.00 93.44 152 GLY A N 1
ATOM 1141 C CA . GLY A 1 152 ? -8.469 2.870 15.094 1.00 93.44 152 GLY A CA 1
ATOM 1142 C C . GLY A 1 152 ? -9.203 3.907 15.946 1.00 93.44 152 GLY A C 1
ATOM 1143 O O . GLY A 1 152 ? -9.887 3.558 16.909 1.00 93.44 152 GLY A O 1
ATOM 1144 N N . GLU A 1 153 ? -9.152 5.180 15.561 1.00 94.50 153 GLU A N 1
ATOM 1145 C CA . GLU A 1 153 ? -9.854 6.253 16.279 1.00 94.50 153 GLU A CA 1
ATOM 1146 C C . GLU A 1 153 ? -11.389 6.121 16.209 1.00 94.50 153 GLU A C 1
ATOM 1148 O O . GLU A 1 153 ? -12.092 6.367 17.198 1.00 94.50 153 GLU A O 1
ATOM 1153 N N . ALA A 1 154 ? -11.931 5.647 15.084 1.00 92.81 154 ALA A N 1
ATOM 1154 C CA . ALA A 1 154 ? -13.349 5.315 14.954 1.00 92.81 154 ALA A CA 1
ATOM 1155 C C . ALA A 1 154 ? -13.759 4.156 15.884 1.00 92.81 154 ALA A C 1
ATOM 1157 O O . ALA A 1 154 ? -14.816 4.196 16.508 1.00 92.81 154 ALA A O 1
ATOM 1158 N N . ALA A 1 155 ? -12.926 3.125 16.036 1.00 90.88 155 ALA A N 1
ATOM 1159 C CA . ALA A 1 155 ? -13.195 2.043 16.984 1.00 90.88 155 ALA A CA 1
ATOM 1160 C C . ALA A 1 155 ? -13.163 2.533 18.444 1.00 90.88 155 ALA A C 1
ATOM 1162 O O . ALA A 1 155 ? -14.029 2.166 19.244 1.00 90.88 155 ALA A O 1
ATOM 1163 N N . ARG A 1 156 ? -12.214 3.418 18.785 1.00 90.06 156 ARG A N 1
ATOM 1164 C CA . ARG A 1 156 ? -12.083 3.995 20.135 1.00 90.06 156 ARG A CA 1
ATOM 1165 C C . ARG A 1 156 ? -13.281 4.836 20.541 1.00 90.06 156 ARG A C 1
ATOM 1167 O O . ARG A 1 156 ? -13.696 4.749 21.695 1.00 90.06 156 ARG A O 1
ATOM 1174 N N . THR A 1 157 ? -13.830 5.624 19.618 1.00 88.31 157 THR A N 1
ATOM 1175 C CA . THR A 1 157 ? -14.972 6.519 19.887 1.00 88.31 157 THR A CA 1
ATOM 1176 C C . THR A 1 157 ? -16.239 5.771 20.292 1.00 88.31 157 THR A C 1
ATOM 1178 O O . THR A 1 157 ? -17.052 6.324 21.023 1.00 88.31 157 THR A O 1
ATOM 1181 N N . VAL A 1 158 ? -16.388 4.507 19.892 1.00 86.44 158 VAL A N 1
ATOM 1182 C CA . VAL A 1 158 ? -17.509 3.646 20.310 1.00 86.44 158 VAL A CA 1
ATOM 1183 C C . VAL A 1 158 ? -17.129 2.643 21.405 1.00 86.44 158 VAL A C 1
ATOM 1185 O O . VAL A 1 158 ? -17.864 1.692 21.654 1.00 86.44 158 VAL A O 1
ATOM 1188 N N . GLY A 1 159 ? -15.968 2.822 22.044 1.00 82.44 159 GLY A N 1
ATOM 1189 C CA . GLY A 1 159 ? -15.520 1.999 23.172 1.00 82.44 159 GLY A CA 1
ATOM 1190 C C . GLY A 1 159 ? -15.063 0.582 22.809 1.00 82.44 159 GLY A C 1
ATOM 1191 O O . GLY A 1 159 ? -14.833 -0.231 23.701 1.00 82.44 159 GLY A O 1
ATOM 1192 N N . VAL A 1 160 ? -14.890 0.257 21.525 1.00 81.94 160 VAL A N 1
ATOM 1193 C CA . VAL A 1 160 ? -14.500 -1.093 21.096 1.00 81.94 160 VAL A CA 1
ATOM 1194 C C . VAL A 1 160 ? -12.983 -1.203 21.022 1.00 81.94 160 VAL A C 1
ATOM 1196 O O . VAL A 1 160 ? -12.320 -0.386 20.387 1.00 81.94 160 VAL A O 1
ATOM 1199 N N . ALA A 1 161 ? -12.432 -2.258 21.636 1.00 81.56 161 ALA A N 1
ATOM 1200 C CA . ALA A 1 161 ? -11.012 -2.606 21.538 1.00 81.56 161 ALA A CA 1
ATOM 1201 C C . ALA A 1 161 ? -10.057 -1.443 21.895 1.00 81.56 161 ALA A C 1
ATOM 1203 O O . ALA A 1 161 ? -8.996 -1.305 21.291 1.00 81.56 161 ALA A O 1
ATOM 1204 N N . HIS A 1 162 ? -10.423 -0.614 22.881 1.00 86.44 162 HIS A N 1
ATOM 1205 C CA . HIS A 1 162 ? -9.804 0.694 23.131 1.00 86.44 162 HIS A CA 1
ATOM 1206 C C . HIS A 1 162 ? -8.266 0.667 23.207 1.00 86.44 162 HIS A C 1
ATOM 1208 O O . HIS A 1 162 ? -7.601 1.444 22.522 1.00 86.44 162 HIS A O 1
ATOM 1214 N N . THR A 1 163 ? -7.690 -0.250 23.994 1.00 89.81 163 THR A N 1
ATOM 1215 C CA . THR A 1 163 ? -6.230 -0.387 24.137 1.00 89.81 163 THR A CA 1
ATOM 1216 C C . THR A 1 163 ? -5.567 -0.782 22.823 1.00 89.81 163 THR A C 1
ATOM 1218 O O . THR A 1 163 ? -4.601 -0.149 22.408 1.00 89.81 163 THR A O 1
ATOM 1221 N N . ALA A 1 164 ? -6.100 -1.793 22.136 1.00 90.12 164 ALA A N 1
ATOM 1222 C CA . ALA A 1 164 ? -5.541 -2.264 20.873 1.00 90.12 164 ALA A CA 1
ATOM 1223 C C . ALA A 1 164 ? -5.668 -1.214 19.763 1.00 90.12 164 ALA A C 1
ATOM 1225 O O . ALA A 1 164 ? -4.745 -1.039 18.975 1.00 90.12 164 ALA A O 1
ATOM 1226 N N . ALA A 1 165 ? -6.772 -0.470 19.738 1.00 90.50 165 ALA A N 1
ATOM 1227 C CA . ALA A 1 165 ? -6.963 0.623 18.803 1.00 90.50 165 ALA A CA 1
ATOM 1228 C C . ALA A 1 165 ? -5.975 1.772 19.063 1.00 90.50 165 ALA A C 1
ATOM 1230 O O . ALA A 1 165 ? -5.386 2.284 18.118 1.00 90.50 165 ALA A O 1
ATOM 1231 N N . ARG A 1 166 ? -5.690 2.106 20.332 1.00 92.75 166 ARG A N 1
ATOM 1232 C CA . ARG A 1 166 ? -4.632 3.070 20.681 1.00 92.75 166 ARG A CA 1
ATOM 1233 C C . ARG A 1 166 ? -3.248 2.586 20.244 1.00 92.75 166 ARG A C 1
ATOM 1235 O O . ARG A 1 166 ? -2.502 3.364 19.660 1.00 92.75 166 ARG A O 1
ATOM 1242 N N . VAL A 1 167 ? -2.909 1.324 20.514 1.00 93.88 167 VAL A N 1
ATOM 1243 C CA . VAL A 1 167 ? -1.632 0.726 20.086 1.00 93.88 167 VAL A CA 1
ATOM 1244 C C . VAL A 1 167 ? -1.510 0.761 18.562 1.00 93.88 167 VAL A C 1
ATOM 1246 O O . VAL A 1 167 ? -0.493 1.215 18.053 1.00 93.88 167 VAL A O 1
ATOM 1249 N N . SER A 1 168 ? -2.561 0.368 17.838 1.00 93.44 168 SER A N 1
ATOM 1250 C CA . SER A 1 168 ? -2.619 0.448 16.375 1.00 93.44 168 SER A CA 1
ATOM 1251 C C . SER A 1 168 ? -2.382 1.871 15.869 1.00 93.44 168 SER A C 1
ATOM 1253 O O . SER A 1 168 ? -1.538 2.065 14.999 1.00 93.44 168 SER A O 1
ATOM 1255 N N . THR A 1 169 ? -3.072 2.874 16.426 1.00 92.88 169 THR A N 1
ATOM 1256 C CA . THR A 1 169 ? -2.871 4.283 16.052 1.00 92.88 169 THR A CA 1
ATOM 1257 C C . THR A 1 169 ? -1.418 4.709 16.252 1.00 92.88 169 THR A C 1
ATOM 1259 O O . THR A 1 169 ? -0.812 5.264 15.340 1.00 92.88 169 THR A O 1
ATOM 1262 N N . VAL A 1 170 ? -0.839 4.429 17.425 1.00 94.94 170 VAL A N 1
ATOM 1263 C CA . VAL A 1 170 ? 0.544 4.818 17.741 1.00 94.94 170 VAL A CA 1
ATOM 1264 C C . VAL A 1 170 ? 1.531 4.141 16.795 1.00 94.94 170 VAL A C 1
ATOM 1266 O O . VAL A 1 170 ? 2.382 4.822 16.231 1.00 94.94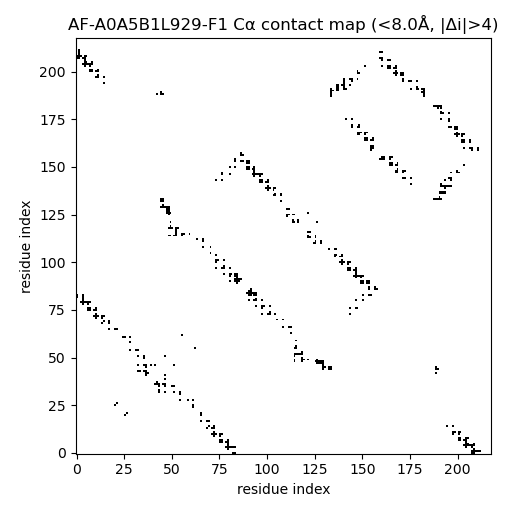 170 VAL A O 1
ATOM 1269 N N . LEU A 1 171 ? 1.395 2.830 16.573 1.00 93.81 171 LEU A N 1
ATOM 1270 C CA . LEU A 1 171 ? 2.246 2.096 15.635 1.00 93.81 171 LEU A CA 1
ATOM 1271 C C . LEU A 1 171 ? 2.121 2.655 14.215 1.00 93.81 171 LEU A C 1
ATOM 1273 O O . LEU A 1 171 ? 3.137 2.864 13.562 1.00 93.81 171 LEU A O 1
ATOM 1277 N N . GLY A 1 172 ? 0.902 2.949 13.755 1.00 92.94 172 GLY A N 1
ATOM 1278 C CA . GLY A 1 172 ? 0.669 3.516 12.428 1.00 92.94 172 GLY A CA 1
ATOM 1279 C C . GLY A 1 172 ? 1.347 4.869 12.251 1.00 92.94 172 GLY A C 1
ATOM 1280 O O . GLY A 1 172 ? 2.046 5.077 11.262 1.00 92.94 172 GLY A O 1
ATOM 1281 N N . VAL A 1 173 ? 1.211 5.765 13.231 1.00 94.50 173 VAL A N 1
ATOM 1282 C CA . VAL A 1 173 ? 1.852 7.087 13.196 1.00 94.50 173 VAL A CA 1
ATOM 1283 C C . VAL A 1 173 ? 3.374 6.964 13.236 1.00 94.50 173 VAL A C 1
ATOM 1285 O O . VAL A 1 173 ? 4.044 7.551 12.393 1.00 94.50 173 VAL A O 1
ATOM 1288 N N . VAL A 1 174 ? 3.928 6.186 14.171 1.00 95.31 174 VAL A N 1
ATOM 1289 C CA . VAL A 1 174 ? 5.384 6.039 14.325 1.00 95.31 174 VAL A CA 1
ATOM 1290 C C . VAL A 1 174 ? 6.012 5.440 13.071 1.00 95.31 174 VAL A C 1
ATOM 1292 O O . VAL A 1 174 ? 6.973 6.004 12.557 1.00 95.31 174 VAL A O 1
ATOM 1295 N N . LEU A 1 175 ? 5.458 4.345 12.539 1.00 94.56 175 LEU A N 1
ATOM 1296 C CA . LEU A 1 175 ? 5.982 3.724 11.321 1.00 94.56 175 LEU A CA 1
ATOM 1297 C C . LEU A 1 175 ? 5.897 4.685 10.130 1.00 94.56 175 LEU A C 1
ATOM 1299 O O . LEU A 1 175 ? 6.863 4.815 9.387 1.00 94.56 175 LEU A O 1
ATOM 1303 N N . THR A 1 176 ? 4.786 5.412 9.984 1.00 93.31 176 THR A N 1
ATOM 1304 C CA . THR A 1 176 ? 4.631 6.412 8.914 1.00 93.31 176 THR A CA 1
ATOM 1305 C C . THR A 1 176 ? 5.689 7.506 9.003 1.00 93.31 176 THR A C 1
ATOM 1307 O O . THR A 1 176 ? 6.295 7.849 7.994 1.00 93.31 176 THR A O 1
ATOM 1310 N N . VAL A 1 177 ? 5.950 8.030 10.204 1.00 94.88 177 VAL A N 1
ATOM 1311 C CA . VAL A 1 177 ? 6.984 9.052 10.418 1.00 94.88 177 VAL A CA 1
ATOM 1312 C C . VAL A 1 177 ? 8.372 8.505 10.093 1.00 94.88 177 VAL A C 1
ATOM 1314 O O . VAL A 1 177 ? 9.129 9.178 9.403 1.00 94.88 177 VAL A O 1
ATOM 1317 N N . LEU A 1 178 ? 8.700 7.288 10.535 1.00 93.94 178 LEU A N 1
ATOM 1318 C CA . LEU A 1 178 ? 9.996 6.668 10.249 1.00 93.94 178 LEU A CA 1
ATOM 1319 C C . LEU A 1 178 ? 10.232 6.514 8.741 1.00 93.94 178 LEU A C 1
ATOM 1321 O O . LEU A 1 178 ? 11.270 6.942 8.247 1.00 93.94 178 LEU A O 1
ATOM 1325 N N . PHE A 1 179 ? 9.257 5.988 7.996 1.00 92.69 179 PHE A N 1
ATOM 1326 C CA . PHE A 1 179 ? 9.393 5.852 6.542 1.00 92.69 179 PHE A CA 1
ATOM 1327 C C . PHE A 1 179 ? 9.352 7.195 5.805 1.00 92.69 179 PHE A C 1
ATOM 1329 O O . PHE A 1 179 ? 10.008 7.340 4.778 1.00 92.69 179 PHE A O 1
ATOM 1336 N N . ALA A 1 180 ? 8.636 8.196 6.323 1.00 92.69 180 ALA A N 1
ATOM 1337 C CA . ALA A 1 180 ? 8.688 9.549 5.774 1.00 92.69 180 ALA A CA 1
ATOM 1338 C C . ALA A 1 180 ? 10.080 10.178 5.939 1.00 92.69 180 ALA A C 1
ATOM 1340 O O . ALA A 1 180 ? 10.541 10.875 5.038 1.00 92.69 180 ALA A O 1
ATOM 1341 N N . VAL A 1 181 ? 10.773 9.906 7.052 1.00 93.88 181 VAL A N 1
ATOM 1342 C CA . VAL A 1 181 ? 12.178 10.302 7.218 1.00 93.88 181 VAL A CA 1
ATOM 1343 C C . VAL A 1 181 ? 13.042 9.612 6.165 1.00 93.88 181 VAL A C 1
ATOM 1345 O O . VAL A 1 181 ? 13.773 10.315 5.477 1.00 93.88 181 VAL A O 1
ATOM 1348 N N . THR A 1 182 ? 12.908 8.294 5.971 1.00 91.06 182 THR A N 1
ATOM 1349 C CA . THR A 1 182 ? 13.661 7.545 4.945 1.00 91.06 182 THR A CA 1
ATOM 1350 C C . THR A 1 182 ? 13.450 8.101 3.535 1.00 91.06 182 THR A C 1
ATOM 1352 O O . THR A 1 182 ? 14.425 8.329 2.820 1.00 91.06 182 THR A O 1
ATOM 1355 N N . LEU 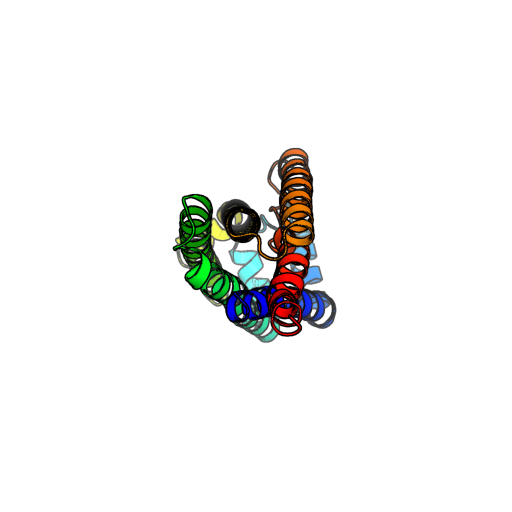A 1 183 ? 12.202 8.395 3.155 1.00 92.25 183 LEU A N 1
ATOM 1356 C CA . LEU A 1 183 ? 11.861 9.035 1.879 1.00 92.25 183 LEU A CA 1
ATOM 1357 C C . LEU A 1 183 ? 12.612 10.363 1.695 1.00 92.25 183 LEU A C 1
ATOM 1359 O O . LEU A 1 183 ? 13.192 10.612 0.644 1.00 92.25 183 LEU A O 1
ATOM 1363 N N . VAL A 1 184 ? 12.623 11.223 2.717 1.00 93.75 184 VAL A N 1
ATOM 1364 C CA . VAL A 1 184 ? 13.291 12.532 2.638 1.00 93.75 184 VAL A CA 1
ATOM 1365 C C . VAL A 1 184 ? 14.813 12.380 2.619 1.00 93.75 184 VAL A C 1
ATOM 1367 O O . VAL A 1 184 ? 15.487 13.047 1.838 1.00 93.75 184 VAL A O 1
ATOM 1370 N N . THR A 1 185 ? 15.376 11.505 3.455 1.00 93.88 185 THR A N 1
ATOM 1371 C CA . THR A 1 185 ? 16.831 11.308 3.544 1.00 93.88 185 THR A CA 1
ATOM 1372 C C . THR A 1 185 ? 17.419 10.585 2.336 1.00 93.88 185 THR A C 1
ATOM 1374 O O . THR A 1 185 ? 18.601 10.760 2.064 1.00 93.88 185 THR A O 1
ATOM 1377 N N . SER A 1 186 ? 16.611 9.808 1.607 1.00 89.00 186 SER A N 1
ATOM 1378 C CA . SER A 1 186 ? 16.986 9.197 0.324 1.00 89.00 186 SER A CA 1
ATOM 1379 C C . SER A 1 186 ? 16.820 10.149 -0.863 1.00 89.00 186 SER A C 1
ATOM 1381 O O . SER A 1 186 ? 16.993 9.730 -1.996 1.00 89.00 186 SER A O 1
ATOM 1383 N N . GLY A 1 187 ? 16.458 11.420 -0.645 1.00 89.12 187 GLY A N 1
ATOM 1384 C CA . GLY A 1 187 ? 16.260 12.367 -1.744 1.00 89.12 187 GLY A CA 1
ATOM 1385 C C . GLY A 1 187 ? 15.024 12.076 -2.600 1.00 89.12 187 GLY A C 1
ATOM 1386 O O . GLY A 1 187 ? 14.961 12.547 -3.729 1.00 89.12 187 GLY A O 1
ATOM 1387 N N . PHE A 1 188 ? 14.028 11.375 -2.044 1.00 88.25 188 PHE A N 1
ATOM 1388 C CA . PHE A 1 188 ? 12.820 10.898 -2.727 1.00 88.25 188 PHE A CA 1
ATOM 1389 C C . PHE A 1 188 ? 13.047 9.749 -3.723 1.00 88.25 188 PHE A C 1
ATOM 1391 O O . PHE A 1 188 ? 12.220 9.540 -4.607 1.00 88.25 188 PHE A O 1
ATOM 1398 N N . ASP A 1 189 ? 14.111 8.968 -3.535 1.00 87.50 189 ASP A N 1
ATOM 1399 C CA . ASP A 1 189 ? 14.396 7.779 -4.349 1.00 87.50 189 ASP A CA 1
ATOM 1400 C C . ASP A 1 189 ? 13.708 6.506 -3.814 1.00 87.50 189 ASP A C 1
ATOM 1402 O O . ASP A 1 189 ? 13.413 5.568 -4.564 1.00 87.50 189 ASP A O 1
ATOM 1406 N N . GLU A 1 190 ? 13.415 6.461 -2.510 1.00 88.25 190 GLU A N 1
ATOM 1407 C CA . GLU A 1 190 ? 12.753 5.325 -1.863 1.00 88.25 190 GLU A CA 1
ATOM 1408 C C . GLU A 1 190 ? 11.324 5.681 -1.431 1.00 88.25 190 GLU A C 1
ATOM 1410 O O . GLU A 1 190 ? 11.140 6.553 -0.578 1.00 88.25 190 GLU A O 1
ATOM 1415 N N . PRO A 1 191 ? 10.283 5.010 -1.961 1.00 91.25 191 PRO A N 1
ATOM 1416 C CA . PRO A 1 191 ? 8.910 5.295 -1.570 1.00 91.25 191 PRO A CA 1
ATOM 1417 C C . PRO A 1 191 ? 8.633 4.874 -0.131 1.00 91.25 191 PRO A C 1
ATOM 1419 O O . PRO A 1 191 ? 9.222 3.928 0.390 1.00 91.25 191 PRO A O 1
ATOM 1422 N N . ILE A 1 192 ? 7.614 5.489 0.478 1.00 91.50 192 ILE A N 1
ATOM 1423 C CA . ILE A 1 192 ? 7.015 4.913 1.687 1.00 91.50 192 ILE A CA 1
ATOM 1424 C C . ILE A 1 192 ? 6.376 3.573 1.294 1.00 91.50 192 ILE A C 1
ATOM 1426 O O . ILE A 1 192 ? 5.443 3.563 0.479 1.00 91.50 192 ILE A O 1
ATOM 1430 N N . PRO A 1 193 ? 6.822 2.439 1.859 1.00 87.94 193 PRO A N 1
ATOM 1431 C CA . PRO A 1 193 ? 6.333 1.139 1.448 1.00 87.94 193 PRO A CA 1
ATOM 1432 C C . PRO A 1 193 ? 4.925 0.886 2.010 1.00 87.94 193 PRO A C 1
ATOM 1434 O O . PRO A 1 193 ? 4.647 1.225 3.166 1.00 87.94 193 PRO A O 1
ATOM 1437 N N . PRO A 1 194 ? 4.041 0.196 1.266 1.00 82.69 194 PRO A N 1
ATOM 1438 C CA . PRO A 1 194 ? 2.671 -0.080 1.723 1.00 82.69 194 PRO A CA 1
ATOM 1439 C C . PRO A 1 194 ? 2.612 -0.939 2.991 1.00 82.69 194 PRO A C 1
ATOM 1441 O O . PRO A 1 194 ? 1.608 -0.954 3.705 1.00 82.69 194 PRO A O 1
ATOM 1444 N N . ILE A 1 195 ? 3.710 -1.636 3.307 1.00 85.56 195 ILE A N 1
ATOM 1445 C CA . ILE A 1 195 ? 3.856 -2.459 4.511 1.00 85.56 195 ILE A CA 1
ATOM 1446 C C . ILE A 1 195 ? 3.714 -1.651 5.813 1.00 85.56 195 ILE A C 1
ATOM 1448 O O . ILE A 1 195 ? 3.397 -2.225 6.854 1.00 85.56 195 ILE A O 1
ATOM 1452 N N . VAL A 1 196 ? 3.884 -0.323 5.767 1.00 88.25 196 VAL A N 1
ATOM 1453 C CA . VAL A 1 196 ? 3.759 0.584 6.921 1.00 88.25 196 VAL A CA 1
ATOM 1454 C C . VAL A 1 196 ? 2.452 0.385 7.703 1.00 88.25 196 VAL A C 1
ATOM 1456 O O . VAL A 1 196 ? 2.420 0.515 8.927 1.00 88.25 196 VAL A O 1
ATOM 1459 N N . ALA A 1 197 ? 1.375 0.004 7.012 1.00 90.12 197 ALA A N 1
ATOM 1460 C CA . ALA A 1 197 ? 0.057 -0.190 7.601 1.00 90.12 197 ALA A CA 1
ATOM 1461 C C . ALA A 1 197 ? -0.213 -1.624 8.095 1.00 90.12 197 ALA A C 1
ATOM 1463 O O . ALA A 1 197 ? -1.207 -1.845 8.787 1.00 90.12 197 ALA A O 1
ATOM 1464 N N . VAL A 1 198 ? 0.657 -2.596 7.796 1.00 93.50 198 VAL A N 1
ATOM 1465 C CA . VAL A 1 198 ? 0.404 -4.032 8.028 1.00 93.50 198 VAL A CA 1
ATOM 1466 C C . VAL A 1 198 ? 0.293 -4.371 9.509 1.00 93.50 198 VAL A C 1
ATOM 1468 O O . VAL A 1 198 ? -0.694 -4.976 9.928 1.00 93.50 198 VAL A O 1
ATOM 1471 N N . ILE A 1 199 ? 1.280 -3.974 10.318 1.00 94.44 199 ILE A N 1
ATOM 1472 C CA . ILE A 1 199 ? 1.285 -4.269 11.758 1.00 94.44 199 ILE A CA 1
ATOM 1473 C C . ILE A 1 199 ? 0.115 -3.559 12.466 1.00 94.44 199 ILE A C 1
ATOM 1475 O O . ILE A 1 199 ? -0.637 -4.240 13.171 1.00 94.44 199 ILE A O 1
ATOM 1479 N N . PRO A 1 200 ? -0.113 -2.242 12.262 1.00 95.31 200 PRO A N 1
ATOM 1480 C CA . PRO A 1 200 ? -1.290 -1.558 12.800 1.00 95.31 200 PRO A CA 1
ATOM 1481 C C . PRO A 1 200 ? -2.609 -2.240 12.409 1.00 95.31 200 PRO A C 1
ATOM 1483 O O . PRO A 1 200 ? -3.422 -2.566 13.278 1.00 95.31 200 PRO A O 1
ATOM 1486 N N . ALA A 1 201 ? -2.795 -2.544 11.118 1.00 95.88 201 ALA A N 1
ATOM 1487 C CA . ALA A 1 201 ? -4.006 -3.187 10.615 1.00 95.88 201 ALA A CA 1
ATOM 1488 C C . ALA A 1 201 ? -4.227 -4.554 11.267 1.00 95.88 201 ALA A C 1
ATOM 1490 O O . ALA A 1 201 ? -5.337 -4.854 11.704 1.00 95.88 201 ALA A O 1
ATOM 1491 N N . PHE A 1 202 ? -3.178 -5.367 11.400 1.00 96.75 202 PHE A N 1
ATOM 1492 C CA . PHE A 1 202 ? -3.272 -6.675 12.041 1.00 96.75 202 PHE A CA 1
ATOM 1493 C C . PHE A 1 202 ? -3.682 -6.571 13.516 1.00 96.75 202 PHE A C 1
ATOM 1495 O O . PHE A 1 202 ? -4.616 -7.255 13.944 1.00 96.75 202 PHE A O 1
ATOM 1502 N N . VAL A 1 203 ? -3.035 -5.686 14.286 1.00 95.88 203 VAL A N 1
ATOM 1503 C CA . VAL A 1 203 ? -3.340 -5.464 15.711 1.00 95.88 203 VAL A CA 1
ATOM 1504 C C . VAL A 1 203 ? -4.798 -5.047 15.895 1.00 95.88 203 VAL A C 1
ATOM 1506 O O . VAL A 1 203 ? -5.522 -5.650 16.696 1.00 95.88 203 VAL A O 1
ATOM 1509 N N . LEU A 1 204 ? -5.254 -4.054 15.128 1.00 95.56 204 LEU A N 1
ATOM 1510 C CA . LEU A 1 204 ? -6.641 -3.601 15.170 1.00 95.56 204 LEU A CA 1
ATOM 1511 C C . LEU A 1 204 ? -7.600 -4.708 14.717 1.00 95.56 204 LEU A C 1
ATOM 1513 O O . LEU A 1 204 ? -8.613 -4.959 15.370 1.00 95.56 204 LEU A O 1
ATOM 1517 N N . GLY A 1 205 ? -7.263 -5.417 13.640 1.00 96.12 205 GLY A N 1
ATOM 1518 C CA . GLY A 1 205 ? -8.075 -6.482 13.067 1.00 96.12 205 GLY A CA 1
ATOM 1519 C C . GLY A 1 205 ? -8.366 -7.607 14.056 1.00 96.12 205 GLY A C 1
ATOM 1520 O O . GLY A 1 205 ? -9.531 -7.942 14.297 1.00 96.12 205 GLY A O 1
ATOM 1521 N N . VAL A 1 206 ? -7.323 -8.131 14.706 1.00 95.56 206 VAL A N 1
ATOM 1522 C CA . VAL A 1 206 ? -7.438 -9.167 15.746 1.00 95.56 206 VAL A CA 1
ATOM 1523 C C . VAL A 1 206 ? -8.323 -8.692 16.895 1.00 95.56 206 VAL A C 1
ATOM 1525 O O . VAL A 1 206 ? -9.192 -9.436 17.362 1.00 95.56 206 VAL A O 1
ATOM 1528 N N . ALA A 1 207 ? -8.149 -7.450 17.340 1.00 92.94 207 ALA A N 1
ATOM 1529 C CA . ALA A 1 207 ? -8.923 -6.912 18.447 1.00 92.94 207 ALA A CA 1
ATOM 1530 C C . ALA A 1 207 ? -10.408 -6.717 18.091 1.00 92.94 207 ALA A C 1
ATOM 1532 O O . ALA A 1 207 ? -11.278 -7.061 18.892 1.00 92.94 207 ALA A O 1
ATOM 1533 N N . LEU A 1 208 ? -10.720 -6.258 16.874 1.00 92.94 208 LEU A N 1
ATOM 1534 C CA . LEU A 1 208 ? -12.098 -6.109 16.386 1.00 92.94 208 LEU A CA 1
ATOM 1535 C C . LEU A 1 208 ? -12.817 -7.453 16.186 1.00 92.94 208 LEU A C 1
ATOM 1537 O O . LEU A 1 208 ? -14.040 -7.523 16.338 1.00 92.94 208 LEU A O 1
ATOM 1541 N N . VAL A 1 209 ? -12.084 -8.523 15.861 1.00 94.38 209 VAL A N 1
ATOM 1542 C CA . VAL A 1 209 ? -12.623 -9.893 15.826 1.00 94.38 209 VAL A CA 1
ATOM 1543 C C . VAL A 1 209 ? -12.890 -10.403 17.246 1.00 94.38 209 VAL A C 1
ATOM 1545 O O . VAL A 1 209 ? -13.965 -10.940 17.519 1.00 94.38 209 VAL A O 1
ATOM 1548 N N . ARG A 1 210 ? -11.948 -10.205 18.177 1.00 87.50 210 ARG A N 1
ATOM 1549 C CA . ARG A 1 210 ? -12.047 -10.714 19.558 1.00 87.50 210 ARG A CA 1
ATOM 1550 C C . ARG A 1 210 ? -13.041 -9.952 20.435 1.00 87.50 210 ARG A C 1
ATOM 1552 O O . ARG A 1 210 ? -13.673 -10.574 21.284 1.00 87.50 210 ARG A O 1
ATOM 1559 N N . GLY A 1 211 ? -13.246 -8.656 20.199 1.00 72.50 211 GLY A N 1
ATOM 1560 C CA . GLY A 1 211 ? -14.085 -7.771 21.019 1.00 72.50 211 GLY A CA 1
ATOM 1561 C C . GLY A 1 211 ? -15.569 -8.153 21.142 1.00 72.50 211 GLY A C 1
ATOM 1562 O O . GLY A 1 211 ? -16.273 -7.543 21.934 1.00 72.50 211 GLY A O 1
ATOM 1563 N N . ARG A 1 212 ? -16.063 -9.168 20.412 1.00 56.34 212 ARG A N 1
ATOM 1564 C CA . ARG A 1 212 ? -17.413 -9.737 20.615 1.00 56.34 212 ARG A CA 1
ATOM 1565 C C . ARG A 1 212 ? -17.480 -10.856 21.655 1.00 56.34 212 ARG A C 1
ATOM 1567 O O . ARG A 1 212 ? -18.566 -11.112 22.151 1.00 56.34 212 ARG A O 1
ATOM 1574 N N . ARG A 1 213 ? -16.372 -11.536 21.974 1.00 49.81 213 ARG A N 1
ATOM 1575 C CA . ARG A 1 213 ? -16.396 -12.714 22.865 1.00 49.81 213 ARG A CA 1
ATOM 1576 C C . ARG A 1 213 ? -16.516 -12.369 24.355 1.00 49.81 213 ARG A C 1
ATOM 1578 O O . ARG A 1 213 ? -16.787 -13.266 25.135 1.00 49.81 213 ARG A O 1
ATOM 1585 N N . GLY A 1 214 ? -16.325 -11.103 24.732 1.00 39.78 214 GLY A N 1
ATOM 1586 C CA . GLY A 1 214 ? -16.427 -10.641 26.123 1.00 39.78 214 GLY A CA 1
ATOM 1587 C C . GLY A 1 214 ? -17.740 -9.942 26.489 1.00 39.78 214 GLY A C 1
ATOM 1588 O O . GLY A 1 214 ? -17.921 -9.617 27.647 1.00 39.78 214 GLY A O 1
ATOM 1589 N N . ALA A 1 215 ? -18.643 -9.695 25.532 1.00 44.06 215 ALA A N 1
ATOM 1590 C CA . ALA A 1 215 ? -19.895 -8.953 25.762 1.00 44.06 215 ALA A CA 1
ATOM 1591 C C . ALA A 1 215 ? -21.143 -9.858 25.809 1.00 44.06 215 ALA A C 1
ATOM 1593 O O . ALA A 1 215 ? -22.262 -9.386 25.652 1.00 44.06 215 ALA A O 1
ATOM 1594 N N . SER A 1 216 ? -20.944 -11.170 25.937 1.00 38.03 216 SER A N 1
ATOM 1595 C CA . SER A 1 216 ? -22.009 -12.180 26.000 1.00 38.03 216 SER A CA 1
ATOM 1596 C C . SER A 1 216 ? -21.806 -13.146 27.173 1.00 38.03 216 SER A C 1
ATOM 1598 O O . SER A 1 216 ? -22.137 -14.322 27.058 1.00 38.03 216 SER A O 1
ATOM 1600 N N . ALA A 1 217 ? -21.190 -12.664 28.254 1.00 37.19 217 ALA A N 1
ATOM 1601 C CA . ALA A 1 217 ? -20.950 -13.414 29.488 1.00 37.19 217 ALA A CA 1
ATOM 1602 C C . ALA A 1 217 ? -21.441 -12.677 30.752 1.00 37.19 217 ALA A C 1
ATOM 1604 O O . ALA A 1 217 ? -21.164 -13.151 31.847 1.00 37.19 217 ALA A O 1
ATOM 1605 N N . ASP A 1 218 ? -22.193 -11.589 30.574 1.00 37.25 218 ASP A N 1
ATOM 1606 C CA . ASP A 1 218 ? -22.939 -10.865 31.614 1.00 37.25 218 ASP A CA 1
ATOM 1607 C C . ASP A 1 218 ? -24.398 -10.686 31.142 1.00 37.25 218 ASP A C 1
ATOM 1609 O O . ASP A 1 218 ? -25.225 -10.156 31.916 1.00 37.25 218 ASP A O 1
#